Protein AF-A0A8J4BQW4-F1 (afdb_monomer)

Structure (mmCIF, N/CA/C/O backbone):
data_AF-A0A8J4BQW4-F1
#
_entry.id   AF-A0A8J4BQW4-F1
#
loop_
_atom_site.group_PDB
_atom_site.id
_atom_site.type_symbol
_atom_site.label_atom_id
_atom_site.label_alt_id
_atom_site.label_comp_id
_atom_site.label_asym_id
_atom_site.label_entity_id
_atom_site.label_seq_id
_atom_site.pdbx_PDB_ins_code
_atom_site.Cartn_x
_atom_site.Cartn_y
_atom_site.Cartn_z
_atom_site.occupancy
_atom_site.B_iso_or_equiv
_atom_site.auth_seq_id
_atom_site.auth_comp_id
_atom_site.auth_asym_id
_atom_site.auth_atom_id
_atom_site.pdbx_PDB_model_num
ATOM 1 N N . MET A 1 1 ? 82.110 12.868 32.710 1.00 39.28 1 MET A N 1
ATOM 2 C CA . MET A 1 1 ? 83.406 13.275 32.119 1.00 39.28 1 MET A CA 1
ATOM 3 C C . MET A 1 1 ? 84.169 12.019 31.728 1.00 39.28 1 MET A C 1
ATOM 5 O O . MET A 1 1 ? 83.998 11.020 32.406 1.00 39.28 1 MET A O 1
ATOM 9 N N . ALA A 1 2 ? 84.980 12.116 30.671 1.00 36.50 2 ALA A N 1
ATOM 10 C CA . ALA A 1 2 ? 85.729 11.064 29.967 1.00 36.50 2 ALA A CA 1
ATOM 11 C C . ALA A 1 2 ? 84.965 10.346 28.835 1.00 36.50 2 ALA A C 1
ATOM 13 O O . ALA A 1 2 ? 84.383 9.276 28.975 1.00 36.50 2 ALA A O 1
ATOM 14 N N . THR A 1 3 ? 85.008 11.015 27.687 1.00 42.47 3 THR A N 1
ATOM 15 C CA . THR A 1 3 ? 84.840 10.539 26.313 1.00 42.47 3 THR A CA 1
ATOM 16 C C . THR A 1 3 ? 86.113 9.847 25.808 1.00 42.47 3 THR A C 1
ATOM 18 O O . THR A 1 3 ? 87.206 10.350 26.039 1.00 42.47 3 THR A O 1
ATOM 21 N N . SER A 1 4 ? 85.971 8.777 25.019 1.00 36.53 4 SER A N 1
ATOM 22 C CA . SER A 1 4 ? 86.910 8.354 23.955 1.00 36.53 4 SER A CA 1
ATOM 23 C C . SER A 1 4 ? 86.197 7.285 23.104 1.00 36.53 4 SER A C 1
ATOM 25 O O . SER A 1 4 ? 85.772 6.280 23.658 1.00 36.53 4 SER A O 1
ATOM 27 N N . ARG A 1 5 ? 85.773 7.542 21.849 1.00 38.84 5 ARG A N 1
ATOM 28 C CA . ARG A 1 5 ? 86.534 7.458 20.567 1.00 38.84 5 ARG A CA 1
ATOM 29 C C . ARG A 1 5 ? 87.249 6.090 20.429 1.00 38.84 5 ARG A C 1
ATOM 31 O O . ARG A 1 5 ? 87.965 5.726 21.346 1.00 38.84 5 ARG A O 1
ATOM 38 N N . SER A 1 6 ? 87.158 5.294 19.351 1.00 38.69 6 SER A N 1
ATOM 39 C CA . SER A 1 6 ? 87.039 5.622 17.921 1.00 38.69 6 SER A CA 1
ATOM 40 C C . SER A 1 6 ? 86.886 4.355 17.030 1.00 38.69 6 SER A C 1
ATOM 42 O O . SER A 1 6 ? 87.571 3.372 17.277 1.00 38.69 6 SER A O 1
ATOM 44 N N . LEU A 1 7 ? 86.032 4.449 15.994 1.00 33.88 7 LEU A N 1
ATOM 45 C CA . LEU A 1 7 ? 86.123 3.986 14.579 1.00 33.88 7 LEU A CA 1
ATOM 46 C C . LEU A 1 7 ? 86.587 2.557 14.151 1.00 33.88 7 LEU A C 1
ATOM 48 O O . LEU A 1 7 ? 87.779 2.294 14.143 1.00 33.88 7 LEU A O 1
ATOM 52 N N . ALA A 1 8 ? 85.607 1.771 13.636 1.00 39.81 8 ALA A N 1
ATOM 53 C CA . ALA A 1 8 ? 85.455 1.059 12.322 1.00 39.81 8 ALA A CA 1
ATOM 54 C C . ALA A 1 8 ? 86.618 0.191 11.727 1.00 39.81 8 ALA A C 1
ATOM 56 O O . ALA A 1 8 ? 87.738 0.333 12.194 1.00 39.81 8 ALA A O 1
ATOM 57 N N . PRO A 1 9 ? 86.457 -0.644 10.654 1.00 44.06 9 PRO A N 1
ATOM 58 C CA . PRO A 1 9 ? 85.285 -0.942 9.806 1.00 44.06 9 PRO A CA 1
ATOM 59 C C . PRO A 1 9 ? 85.129 -2.431 9.330 1.00 44.06 9 PRO A C 1
ATOM 61 O O . PRO A 1 9 ? 85.950 -3.300 9.594 1.00 44.06 9 PRO A O 1
ATOM 64 N N . CYS A 1 10 ? 84.111 -2.640 8.482 1.00 30.48 10 CYS A N 1
ATOM 65 C CA . CYS A 1 10 ? 84.071 -3.542 7.312 1.00 30.48 10 CYS A CA 1
ATOM 66 C C . CYS A 1 10 ? 83.616 -5.020 7.396 1.00 30.48 10 CYS A C 1
ATOM 68 O O . CYS A 1 10 ? 84.072 -5.833 8.186 1.00 30.48 10 CYS A O 1
ATOM 70 N N . HIS A 1 11 ? 82.805 -5.325 6.372 1.00 36.06 11 HIS A N 1
ATOM 71 C CA . HIS A 1 11 ? 82.450 -6.607 5.758 1.00 36.06 11 HIS A CA 1
ATOM 72 C C . HIS A 1 11 ? 81.334 -7.480 6.356 1.00 36.06 11 HIS A C 1
ATOM 74 O O . HIS A 1 11 ? 81.523 -8.309 7.238 1.00 36.06 11 HIS A O 1
ATOM 80 N N . ARG A 1 12 ? 80.167 -7.376 5.698 1.00 42.28 12 ARG A N 1
ATOM 81 C CA . ARG A 1 12 ? 79.234 -8.494 5.488 1.00 42.28 12 ARG A CA 1
ATOM 82 C C . ARG A 1 12 ? 79.903 -9.571 4.620 1.00 42.28 12 ARG A C 1
ATOM 84 O O . ARG A 1 12 ? 80.622 -9.220 3.680 1.00 42.28 12 ARG A O 1
ATOM 91 N N . PRO A 1 13 ? 79.520 -10.837 4.825 1.00 42.09 13 PRO A N 1
ATOM 92 C CA . PRO A 1 13 ? 78.831 -11.534 3.747 1.00 42.09 13 PRO A CA 1
ATOM 93 C C . PRO A 1 13 ? 77.503 -12.149 4.202 1.00 42.09 13 PRO A C 1
ATOM 95 O O . PRO A 1 13 ? 77.247 -12.385 5.379 1.00 42.09 13 PRO A O 1
ATOM 98 N N . ALA A 1 14 ? 76.630 -12.323 3.218 1.00 47.25 14 ALA A N 1
ATOM 99 C CA . ALA A 1 14 ? 75.290 -12.861 3.333 1.00 47.25 14 ALA A CA 1
ATOM 100 C C . ALA A 1 14 ? 75.295 -14.394 3.381 1.00 47.25 14 ALA A C 1
ATOM 102 O O . ALA A 1 14 ? 75.989 -15.012 2.584 1.00 47.25 14 ALA A O 1
ATOM 103 N N . THR A 1 15 ? 74.436 -14.968 4.222 1.00 43.88 15 THR A N 1
ATOM 104 C CA . THR A 1 15 ? 73.878 -16.331 4.104 1.00 43.88 15 THR A CA 1
ATOM 105 C C . THR A 1 15 ? 72.646 -16.376 5.015 1.00 43.88 15 THR A C 1
ATOM 107 O O . THR A 1 15 ? 72.766 -16.224 6.223 1.00 43.88 15 THR A O 1
ATOM 110 N N . THR A 1 16 ? 71.449 -16.185 4.457 1.00 45.50 16 THR A N 1
ATOM 111 C CA . THR A 1 16 ? 70.455 -17.233 4.138 1.00 45.50 16 THR A CA 1
ATOM 112 C C . THR A 1 16 ? 69.776 -17.890 5.345 1.00 45.50 16 THR A C 1
ATOM 114 O O . THR A 1 16 ? 70.396 -18.642 6.084 1.00 45.50 16 THR A O 1
ATOM 117 N N . ALA A 1 17 ? 68.448 -17.711 5.350 1.00 42.47 17 ALA A N 1
ATOM 118 C CA . ALA A 1 17 ? 67.401 -18.590 5.875 1.00 42.47 17 ALA A CA 1
ATOM 119 C C . ALA A 1 17 ? 66.925 -18.417 7.332 1.00 42.47 17 ALA A C 1
ATOM 121 O O . ALA A 1 17 ? 67.692 -18.205 8.259 1.00 42.47 17 ALA A O 1
ATOM 122 N N . ALA A 1 18 ? 65.606 -18.612 7.467 1.00 48.47 18 ALA A N 1
ATOM 123 C CA . ALA A 1 18 ? 64.807 -18.782 8.681 1.00 48.47 18 ALA A CA 1
ATOM 124 C C . ALA A 1 18 ? 64.417 -17.522 9.481 1.00 48.47 18 ALA A C 1
ATOM 126 O O . ALA A 1 18 ? 64.905 -17.278 10.576 1.00 48.47 18 ALA A O 1
ATOM 127 N N . MET A 1 19 ? 63.396 -16.808 8.996 1.00 42.00 19 MET A N 1
ATOM 128 C CA . MET A 1 19 ? 62.265 -16.440 9.863 1.00 42.00 19 MET A CA 1
ATOM 129 C C . MET A 1 19 ? 61.034 -16.132 9.004 1.00 42.00 19 MET A C 1
ATOM 131 O O . MET A 1 19 ? 60.715 -14.990 8.686 1.00 42.00 19 MET A O 1
ATOM 135 N N . LEU A 1 20 ? 60.372 -17.203 8.571 1.00 43.00 20 LEU A N 1
ATOM 136 C CA . LEU A 1 20 ? 58.985 -17.164 8.132 1.00 43.00 20 LEU A CA 1
ATOM 137 C C . LEU A 1 20 ? 58.141 -17.705 9.290 1.00 43.00 20 LEU A C 1
ATOM 139 O O . LEU A 1 20 ? 58.567 -18.652 9.948 1.00 43.00 20 LEU A O 1
ATOM 143 N N . LEU A 1 21 ? 56.929 -17.163 9.423 1.00 47.31 21 LEU A N 1
ATOM 144 C CA . LEU A 1 21 ? 55.816 -17.625 10.263 1.00 47.31 21 LEU A CA 1
ATOM 145 C C . LEU A 1 21 ? 55.775 -17.034 11.678 1.00 47.31 21 LEU A C 1
ATOM 147 O O . LEU A 1 21 ? 56.175 -17.657 12.651 1.00 47.31 21 LEU A O 1
ATOM 151 N N . LEU A 1 22 ? 55.198 -15.843 11.795 1.00 49.25 22 LEU A N 1
ATOM 152 C CA . LEU A 1 22 ? 53.868 -15.612 12.380 1.00 49.25 22 LEU A CA 1
ATOM 153 C C . LEU A 1 22 ? 53.630 -14.090 12.358 1.00 49.25 22 LEU A C 1
ATOM 155 O O . LEU A 1 22 ? 54.581 -13.339 12.507 1.00 49.25 22 LEU A O 1
ATOM 159 N N . PHE A 1 23 ? 52.380 -13.653 12.185 1.00 44.84 23 PHE A N 1
ATOM 160 C CA . PHE A 1 23 ? 51.907 -12.259 12.025 1.00 44.84 23 PHE A CA 1
ATOM 161 C C . PHE A 1 23 ? 51.651 -11.808 10.585 1.00 44.84 23 PHE A C 1
ATOM 163 O O . PHE A 1 23 ? 52.250 -10.861 10.098 1.00 44.84 23 PHE A O 1
ATOM 170 N N . LEU A 1 24 ? 50.685 -12.457 9.933 1.00 43.38 24 LEU A N 1
ATOM 171 C CA . LEU A 1 24 ? 49.807 -11.834 8.930 1.00 43.38 24 LEU A CA 1
ATOM 172 C C . LEU A 1 24 ? 48.528 -12.683 8.801 1.00 43.38 24 LEU A C 1
ATOM 174 O O . LEU A 1 24 ? 48.170 -13.180 7.742 1.00 43.38 24 LEU A O 1
ATOM 178 N N . ALA A 1 25 ? 47.842 -12.889 9.924 1.00 49.41 25 ALA A N 1
ATOM 179 C CA . ALA A 1 25 ? 46.466 -13.368 9.941 1.00 49.41 25 ALA A CA 1
ATOM 180 C C . ALA A 1 25 ? 45.622 -12.238 10.528 1.00 49.41 25 ALA A C 1
ATOM 182 O O . ALA A 1 25 ? 45.627 -12.071 11.739 1.00 49.41 25 ALA A O 1
ATOM 183 N N . LEU A 1 26 ? 45.027 -11.416 9.655 1.00 48.38 26 LEU A N 1
ATOM 184 C CA . LEU A 1 26 ? 43.819 -10.585 9.851 1.00 48.38 26 LEU A CA 1
ATOM 185 C C . LEU A 1 26 ? 43.695 -9.536 8.726 1.00 48.38 26 LEU A C 1
ATOM 187 O O . LEU A 1 26 ? 43.410 -8.368 8.948 1.00 48.38 26 LEU A O 1
ATOM 191 N N . LEU A 1 27 ? 43.872 -9.966 7.480 1.00 49.31 27 LEU A N 1
ATOM 192 C CA . LEU A 1 27 ? 43.197 -9.341 6.343 1.00 49.31 27 LEU A CA 1
ATOM 193 C C . LEU A 1 27 ? 42.347 -10.438 5.715 1.00 49.31 27 LEU A C 1
ATOM 195 O O . LEU A 1 27 ? 42.590 -10.900 4.606 1.00 49.31 27 LEU A O 1
ATOM 199 N N . GLY A 1 28 ? 41.372 -10.913 6.496 1.00 47.91 28 GLY A N 1
ATOM 200 C CA . GLY A 1 28 ? 40.231 -11.608 5.933 1.00 47.91 28 GLY A CA 1
ATOM 201 C C . GLY A 1 28 ? 39.519 -10.601 5.046 1.00 47.91 28 GLY A C 1
ATOM 202 O O . GLY A 1 28 ? 38.731 -9.791 5.530 1.00 47.91 28 GLY A O 1
ATOM 203 N N . THR A 1 29 ? 39.852 -10.605 3.760 1.00 48.72 29 THR A N 1
ATOM 204 C CA . THR A 1 29 ? 39.031 -10.010 2.720 1.00 48.72 29 THR A CA 1
ATOM 205 C C . THR A 1 29 ? 37.663 -10.661 2.841 1.00 48.72 29 THR A C 1
ATOM 207 O O . THR A 1 29 ? 37.415 -11.758 2.347 1.00 48.72 29 THR A O 1
ATOM 210 N N . SER A 1 30 ? 36.762 -9.996 3.564 1.00 50.81 30 SER A N 1
ATOM 211 C CA . SER A 1 30 ? 35.340 -10.282 3.503 1.00 50.81 30 SER A CA 1
ATOM 212 C C . SER A 1 30 ? 34.888 -9.862 2.108 1.00 50.81 30 SER A C 1
ATOM 214 O O . SER A 1 30 ? 34.319 -8.792 1.908 1.00 50.81 30 SER A O 1
ATOM 216 N N . LEU A 1 31 ? 35.175 -10.703 1.112 1.00 46.28 31 LEU A N 1
ATOM 217 C CA . LEU A 1 31 ? 34.336 -10.797 -0.066 1.00 46.28 31 LEU A CA 1
ATOM 218 C C . LEU A 1 31 ? 32.987 -11.288 0.456 1.00 46.28 31 LEU A C 1
ATOM 220 O O . LEU A 1 31 ? 32.696 -12.483 0.475 1.00 46.28 31 LEU A O 1
ATOM 224 N N . ARG A 1 32 ? 32.158 -10.351 0.927 1.00 54.62 32 ARG A N 1
ATOM 225 C CA . ARG A 1 32 ? 30.717 -10.545 0.874 1.00 54.62 32 ARG A CA 1
ATOM 226 C C . ARG A 1 32 ? 30.433 -10.752 -0.604 1.00 54.62 32 ARG A C 1
ATOM 228 O O . ARG A 1 32 ? 30.416 -9.795 -1.371 1.00 54.62 32 ARG A O 1
ATOM 235 N N . VAL A 1 33 ? 30.310 -12.010 -1.015 1.00 49.72 33 VAL A N 1
ATOM 236 C CA . VAL A 1 33 ? 29.677 -12.343 -2.282 1.00 49.72 33 VAL A CA 1
ATOM 237 C C . VAL A 1 33 ? 28.289 -11.732 -2.164 1.00 49.72 33 VAL A C 1
ATOM 239 O O . VAL A 1 33 ? 27.447 -12.251 -1.433 1.00 49.72 33 VAL A O 1
ATOM 242 N N . SER A 1 34 ? 28.090 -10.564 -2.777 1.00 58.97 34 SER A N 1
ATOM 243 C CA . SER A 1 34 ? 26.767 -9.982 -2.948 1.00 58.97 34 SER A CA 1
ATOM 244 C C . SER A 1 34 ? 25.975 -11.014 -3.729 1.00 58.97 34 SER A C 1
ATOM 246 O O . SER A 1 34 ? 26.194 -11.197 -4.926 1.00 58.97 34 SER A O 1
ATOM 248 N N . ARG A 1 35 ? 25.149 -11.786 -3.025 1.00 63.81 35 ARG A N 1
ATOM 249 C CA . ARG A 1 35 ? 24.323 -12.809 -3.646 1.00 63.81 35 ARG A CA 1
ATOM 250 C C . ARG A 1 35 ? 23.376 -12.069 -4.582 1.00 63.81 35 ARG A C 1
ATOM 252 O O . ARG A 1 35 ? 22.667 -11.166 -4.147 1.00 63.81 35 ARG A O 1
ATOM 259 N N . ALA A 1 36 ? 23.477 -12.361 -5.875 1.00 74.50 36 ALA A N 1
ATOM 260 C CA . ALA A 1 36 ? 22.672 -11.682 -6.875 1.00 74.50 36 ALA A CA 1
ATOM 261 C C . ALA A 1 36 ? 21.188 -11.966 -6.608 1.00 74.50 36 ALA A C 1
ATOM 263 O O . ALA A 1 36 ? 20.824 -13.097 -6.282 1.00 74.50 36 ALA A O 1
ATOM 264 N N . CYS A 1 37 ? 20.354 -10.935 -6.745 1.00 81.00 37 CYS A N 1
ATOM 265 C CA . CYS A 1 37 ? 18.906 -11.072 -6.674 1.00 81.00 37 CYS A CA 1
ATOM 266 C C . CYS A 1 37 ? 18.433 -12.121 -7.682 1.00 81.00 37 CYS A C 1
ATOM 268 O O . CYS A 1 37 ? 18.845 -12.091 -8.846 1.00 81.00 37 CYS A O 1
ATOM 270 N N . VAL A 1 38 ? 17.540 -13.013 -7.258 1.00 83.44 38 VAL A N 1
ATOM 271 C CA . VAL A 1 38 ? 16.778 -13.836 -8.203 1.00 83.44 38 VAL A CA 1
ATOM 272 C C . VAL A 1 38 ? 15.928 -12.913 -9.075 1.00 83.44 38 VAL A C 1
ATOM 274 O O . VAL A 1 38 ? 15.447 -11.884 -8.599 1.00 83.44 38 VAL A O 1
ATOM 277 N N . ASP A 1 39 ? 15.744 -13.285 -10.345 1.00 83.44 39 ASP A N 1
ATOM 278 C CA . ASP A 1 39 ? 14.882 -12.550 -11.271 1.00 83.44 39 ASP A CA 1
ATOM 279 C C . ASP A 1 39 ? 13.499 -12.289 -10.632 1.00 83.44 39 ASP A C 1
ATOM 281 O O . ASP A 1 39 ? 12.773 -13.245 -10.322 1.00 83.44 39 ASP A O 1
ATOM 285 N N . PRO A 1 40 ? 13.101 -11.013 -10.461 1.00 85.81 40 PRO A N 1
ATOM 286 C CA . PRO A 1 40 ? 11.817 -10.640 -9.875 1.00 85.81 40 PRO A CA 1
ATOM 287 C C . PRO A 1 40 ? 10.621 -11.299 -10.562 1.00 85.81 40 PRO A C 1
ATOM 289 O O . PRO A 1 40 ? 9.612 -11.586 -9.930 1.00 85.81 40 PRO A O 1
ATOM 292 N N . SER A 1 41 ? 10.718 -11.599 -11.857 1.00 81.00 41 SER A N 1
ATOM 293 C CA . SER A 1 41 ? 9.618 -12.206 -12.611 1.00 81.00 41 SER A CA 1
ATOM 294 C C . SER A 1 41 ? 9.369 -13.677 -12.269 1.00 81.00 41 SER A C 1
ATOM 296 O O . SER A 1 41 ? 8.313 -14.212 -12.631 1.00 81.00 41 SER A O 1
ATOM 298 N N . THR A 1 42 ? 10.331 -14.346 -11.637 1.00 82.81 42 THR A N 1
ATOM 299 C CA . THR A 1 42 ? 10.287 -15.775 -11.287 1.00 82.81 42 THR A CA 1
ATOM 300 C C . THR A 1 42 ? 10.465 -16.025 -9.792 1.00 82.81 42 THR A C 1
ATOM 302 O O . THR A 1 42 ? 10.253 -17.148 -9.333 1.00 82.81 42 THR A O 1
ATOM 305 N N . TYR A 1 43 ? 10.792 -14.985 -9.021 1.00 83.81 43 TYR A N 1
ATOM 306 C CA . TYR A 1 43 ? 10.956 -15.074 -7.579 1.00 83.81 43 TYR A CA 1
ATOM 307 C C . TYR A 1 43 ? 9.661 -15.552 -6.882 1.00 83.81 43 TYR A C 1
ATOM 309 O O . TYR A 1 43 ? 8.574 -15.018 -7.142 1.00 83.81 43 TYR A O 1
ATOM 317 N N . PRO A 1 44 ? 9.742 -16.540 -5.969 1.00 85.00 44 PRO A N 1
ATOM 318 C CA . PRO A 1 44 ? 8.584 -17.066 -5.252 1.00 85.00 44 PRO A CA 1
ATOM 319 C C . PRO A 1 44 ? 8.170 -16.140 -4.097 1.00 85.00 44 PRO A C 1
ATOM 321 O O . PRO A 1 44 ? 8.383 -16.453 -2.927 1.00 85.00 44 PRO A O 1
ATOM 324 N N . TYR A 1 45 ? 7.563 -14.994 -4.421 1.00 84.88 45 TYR A N 1
ATOM 325 C CA . TYR A 1 45 ? 7.083 -14.038 -3.418 1.00 84.88 45 TYR A CA 1
ATOM 326 C C . TYR A 1 45 ? 6.185 -14.689 -2.367 1.00 84.88 45 TYR A C 1
ATOM 328 O O . TYR A 1 45 ? 5.298 -15.490 -2.680 1.00 84.88 45 TYR A O 1
ATOM 336 N N . LYS A 1 46 ? 6.324 -14.229 -1.122 1.00 88.19 46 LYS A N 1
ATOM 337 C CA . LYS A 1 46 ? 5.297 -14.420 -0.103 1.00 88.19 46 LYS A CA 1
ATOM 338 C C . LYS A 1 46 ? 4.115 -13.527 -0.455 1.00 88.19 46 LYS A C 1
ATOM 340 O O . LYS A 1 46 ? 4.171 -12.309 -0.302 1.00 88.19 46 LYS A O 1
ATOM 345 N N . LYS A 1 47 ? 3.045 -14.151 -0.935 1.00 91.06 47 LYS A N 1
ATOM 346 C CA . LYS A 1 47 ? 1.809 -13.466 -1.308 1.00 91.06 47 LYS A CA 1
ATOM 347 C C . LYS A 1 47 ? 0.877 -13.395 -0.113 1.00 91.06 47 LYS A C 1
ATOM 349 O O . LYS A 1 47 ? 0.622 -14.403 0.543 1.00 91.06 47 LYS A O 1
ATOM 354 N N . ILE A 1 48 ? 0.378 -12.201 0.164 1.00 91.62 48 ILE A N 1
ATOM 355 C CA . ILE A 1 48 ? -0.614 -11.960 1.206 1.00 91.62 48 ILE A CA 1
ATOM 356 C C . ILE A 1 48 ? -1.845 -11.374 0.540 1.00 91.62 48 ILE A C 1
ATOM 358 O O . ILE A 1 48 ? -1.788 -10.284 -0.026 1.00 91.62 48 ILE A O 1
ATOM 362 N N . GLU A 1 49 ? -2.949 -12.099 0.626 1.00 92.81 49 GLU A N 1
ATOM 363 C CA . GLU A 1 49 ? -4.201 -11.731 -0.017 1.00 92.81 49 GLU A CA 1
ATOM 364 C C . GLU A 1 49 ? -5.114 -10.947 0.929 1.00 92.81 49 GLU A C 1
ATOM 366 O O . GLU A 1 49 ? -5.196 -11.223 2.126 1.00 92.81 49 GLU A O 1
ATOM 371 N N . TYR A 1 50 ? -5.831 -9.977 0.373 1.00 88.62 50 TYR A N 1
ATOM 372 C CA . TYR A 1 50 ? -6.893 -9.242 1.043 1.00 88.62 50 TYR A CA 1
ATOM 373 C C . TYR A 1 50 ? -8.056 -9.033 0.076 1.00 88.62 50 TYR A C 1
ATOM 375 O O . TYR A 1 50 ? -7.870 -8.559 -1.044 1.00 88.62 50 TYR A O 1
ATOM 383 N N . ARG A 1 51 ? -9.272 -9.382 0.498 1.00 85.50 51 ARG A N 1
ATOM 384 C CA . ARG A 1 51 ? -10.491 -9.120 -0.275 1.00 85.50 51 ARG A CA 1
ATOM 385 C C . ARG A 1 51 ? -11.160 -7.875 0.272 1.00 85.50 51 ARG A C 1
ATOM 387 O O . ARG A 1 51 ? -11.614 -7.883 1.410 1.00 85.50 51 ARG A O 1
ATOM 394 N N . ASN A 1 52 ? -11.233 -6.832 -0.546 1.00 84.38 52 ASN A N 1
ATOM 395 C CA . ASN A 1 52 ? -11.799 -5.550 -0.157 1.00 84.38 52 ASN A CA 1
ATOM 396 C C . ASN A 1 52 ? -13.342 -5.607 -0.185 1.00 84.38 52 ASN A C 1
ATOM 398 O O . ASN A 1 52 ? -13.924 -5.629 -1.278 1.00 84.38 52 ASN A O 1
ATOM 402 N N . PRO A 1 53 ? -14.041 -5.617 0.968 1.00 76.38 53 PRO A N 1
ATOM 403 C CA . PRO A 1 53 ? -15.503 -5.677 0.993 1.00 76.38 53 PRO A CA 1
ATOM 404 C C . PRO A 1 53 ? -16.144 -4.437 0.350 1.00 76.38 53 PRO A C 1
ATOM 406 O O . PRO A 1 53 ? -17.178 -4.554 -0.312 1.00 76.38 53 PRO A O 1
ATOM 409 N N . ALA A 1 54 ? -15.490 -3.271 0.428 1.00 77.06 54 ALA A N 1
ATOM 410 C CA . ALA A 1 54 ? -15.965 -2.025 -0.177 1.00 77.06 54 ALA A CA 1
ATOM 411 C C . ALA A 1 54 ? -15.974 -2.056 -1.722 1.00 77.06 54 ALA A C 1
ATOM 413 O O . ALA A 1 54 ? -16.620 -1.220 -2.370 1.00 77.06 54 ALA A O 1
ATOM 414 N N . GLU A 1 55 ? -15.289 -3.033 -2.320 1.00 80.12 55 GLU A N 1
ATOM 415 C CA . GLU A 1 55 ? -15.255 -3.307 -3.758 1.00 80.12 55 GLU A CA 1
ATOM 416 C C . GLU A 1 55 ? -15.781 -4.711 -4.082 1.00 80.12 55 GLU A C 1
ATOM 418 O O . GLU A 1 55 ? -15.221 -5.421 -4.914 1.00 80.12 55 GLU A O 1
ATOM 423 N N . ARG A 1 56 ? -16.867 -5.145 -3.429 1.00 81.94 56 ARG A N 1
ATOM 424 C CA . ARG A 1 56 ? -17.506 -6.446 -3.718 1.00 81.94 56 ARG A CA 1
ATOM 425 C C . ARG A 1 56 ? -16.523 -7.629 -3.611 1.00 81.94 56 ARG A C 1
ATOM 427 O O . ARG A 1 56 ? -16.601 -8.579 -4.383 1.00 81.94 56 ARG A O 1
ATOM 434 N N . GLY A 1 57 ? -15.578 -7.562 -2.673 1.00 78.44 57 GLY A N 1
ATOM 435 C CA . GLY A 1 57 ? -14.588 -8.617 -2.439 1.00 78.44 57 GLY A CA 1
ATOM 436 C C . GLY A 1 57 ? -13.424 -8.639 -3.435 1.00 78.44 57 GLY A C 1
ATOM 437 O O . GLY A 1 57 ? -12.758 -9.674 -3.561 1.00 78.44 57 GLY A O 1
ATOM 438 N N . ARG A 1 58 ? -13.173 -7.526 -4.141 1.00 87.12 58 ARG A N 1
ATOM 439 C C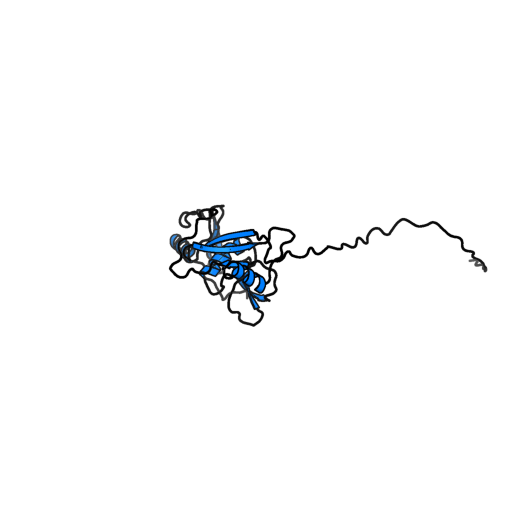A . ARG A 1 58 ? -12.046 -7.376 -5.071 1.00 87.12 58 ARG A CA 1
ATOM 440 C C . ARG A 1 58 ? -10.725 -7.726 -4.390 1.00 87.12 58 ARG A C 1
ATOM 442 O O . ARG A 1 58 ? -10.465 -7.306 -3.264 1.00 87.12 58 ARG A O 1
ATOM 449 N N . LEU A 1 59 ? -9.917 -8.533 -5.073 1.00 90.81 59 LEU A N 1
ATOM 450 C CA . LEU A 1 59 ? -8.682 -9.087 -4.525 1.00 90.81 59 LEU A CA 1
ATOM 451 C C . LEU A 1 59 ? -7.528 -8.085 -4.626 1.00 90.81 59 LEU A C 1
ATOM 453 O O . LEU A 1 59 ? -7.269 -7.537 -5.696 1.00 90.81 59 LEU A O 1
ATOM 457 N N . TYR A 1 60 ? -6.808 -7.933 -3.523 1.00 95.62 60 TYR A N 1
ATOM 458 C CA . TYR A 1 60 ? -5.520 -7.269 -3.401 1.00 95.62 60 TYR A CA 1
ATOM 459 C C . TYR A 1 60 ? -4.484 -8.286 -2.930 1.00 95.62 60 TYR A C 1
ATOM 461 O O . TYR A 1 60 ? -4.789 -9.148 -2.108 1.00 95.62 60 TYR A O 1
ATOM 469 N N . ILE A 1 61 ? -3.261 -8.190 -3.441 1.00 96.06 61 ILE A N 1
ATOM 470 C CA . ILE A 1 61 ? -2.163 -9.093 -3.108 1.00 96.06 61 ILE A CA 1
ATOM 471 C C . ILE A 1 61 ? -0.920 -8.258 -2.821 1.00 96.06 61 ILE A C 1
ATOM 473 O O . ILE A 1 61 ? -0.390 -7.613 -3.725 1.00 96.06 61 ILE A O 1
ATOM 477 N N . LEU A 1 62 ? -0.436 -8.290 -1.582 1.00 96.19 62 LEU A N 1
ATOM 478 C CA . LEU A 1 62 ? 0.885 -7.776 -1.229 1.00 96.19 62 LEU A CA 1
ATOM 479 C C . LEU A 1 62 ? 1.940 -8.821 -1.602 1.00 96.19 62 LEU A C 1
ATOM 481 O O . LEU A 1 62 ? 1.861 -9.973 -1.168 1.00 96.19 62 LEU A O 1
ATOM 485 N N . TYR A 1 63 ? 2.927 -8.398 -2.387 1.00 92.25 63 TYR A N 1
ATOM 486 C CA . TYR A 1 63 ? 4.090 -9.195 -2.757 1.00 92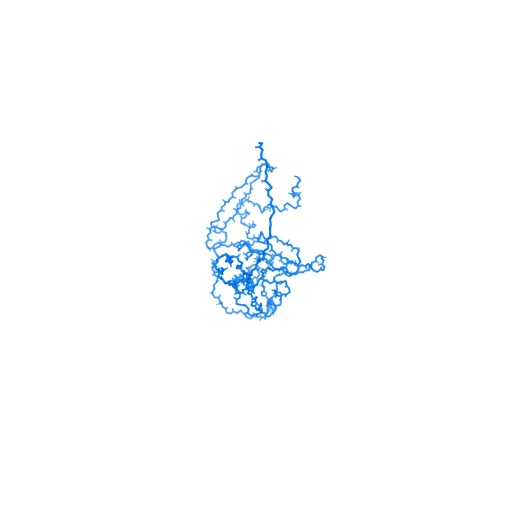.25 63 TYR A CA 1
ATOM 487 C C . TYR A 1 63 ? 5.246 -8.856 -1.810 1.00 92.25 63 TYR A C 1
ATOM 489 O O . TYR A 1 63 ? 5.840 -7.779 -1.880 1.00 92.25 63 TYR A O 1
ATOM 497 N N . ASP A 1 64 ? 5.530 -9.776 -0.889 1.00 91.19 64 ASP A N 1
ATOM 498 C CA . ASP A 1 64 ? 6.589 -9.677 0.115 1.00 91.19 64 ASP A CA 1
ATOM 499 C C . ASP A 1 64 ? 7.744 -10.641 -0.215 1.00 91.19 64 ASP A C 1
ATOM 501 O O . ASP A 1 64 ? 7.565 -11.662 -0.886 1.00 91.19 64 ASP A O 1
ATOM 505 N N . ILE A 1 65 ? 8.939 -10.322 0.269 1.00 85.56 65 ILE A N 1
ATOM 506 C CA . ILE A 1 65 ? 10.129 -11.166 0.175 1.00 85.56 65 ILE A CA 1
ATOM 507 C C . ILE A 1 65 ? 10.255 -12.010 1.448 1.00 85.56 65 ILE A C 1
ATOM 509 O O . ILE A 1 65 ? 10.088 -11.513 2.559 1.00 85.56 65 ILE A O 1
ATOM 513 N N . ASN A 1 66 ? 10.534 -13.305 1.310 1.00 73.50 66 ASN A N 1
ATOM 514 C CA . ASN A 1 66 ? 10.612 -14.243 2.440 1.00 73.50 66 ASN A CA 1
ATOM 515 C C . ASN A 1 66 ? 11.886 -15.099 2.446 1.00 73.50 66 ASN A C 1
ATOM 517 O O . ASN A 1 66 ? 11.940 -16.101 3.155 1.00 73.50 66 ASN A O 1
ATOM 521 N N . GLY A 1 67 ? 12.911 -14.714 1.684 1.00 67.62 67 GLY A N 1
ATOM 522 C CA . GLY A 1 67 ? 14.153 -15.473 1.584 1.00 67.62 67 GLY A CA 1
ATOM 523 C C . GLY A 1 67 ? 15.371 -14.592 1.306 1.00 67.62 67 GLY A C 1
ATOM 524 O O . GLY A 1 67 ? 15.211 -13.459 0.854 1.00 67.62 67 GLY A O 1
ATOM 525 N N . PRO A 1 68 ? 16.584 -15.118 1.549 1.00 69.88 68 PRO A N 1
ATOM 526 C CA . PRO A 1 68 ? 17.837 -14.366 1.445 1.00 69.88 68 PRO A CA 1
ATOM 527 C C . PRO A 1 68 ? 18.179 -13.924 0.014 1.00 69.88 68 PRO A C 1
ATOM 529 O O . PRO A 1 68 ? 19.000 -13.031 -0.156 1.00 69.88 68 PRO A O 1
ATOM 532 N N . ASP A 1 69 ? 17.548 -14.536 -0.992 1.00 77.12 69 ASP A N 1
ATOM 533 C CA . ASP A 1 69 ? 17.828 -14.297 -2.414 1.00 77.12 69 ASP A CA 1
ATOM 534 C C . ASP A 1 69 ? 16.756 -13.412 -3.089 1.00 77.12 69 ASP A C 1
ATOM 536 O O . ASP A 1 69 ? 16.803 -13.164 -4.296 1.00 77.12 69 ASP A O 1
ATOM 540 N N . GLY A 1 70 ? 15.763 -12.961 -2.311 1.00 74.31 70 GLY A N 1
ATOM 541 C CA . GLY A 1 70 ? 14.698 -12.072 -2.764 1.00 74.31 70 GLY A CA 1
ATOM 542 C C . GLY A 1 70 ? 15.071 -10.611 -2.613 1.00 74.31 70 GLY A C 1
ATOM 543 O O . GLY A 1 70 ? 15.515 -10.187 -1.548 1.00 74.31 70 GLY A O 1
ATOM 544 N N . CYS A 1 71 ? 14.820 -9.831 -3.659 1.00 82.56 71 CYS A N 1
ATOM 545 C CA . CYS A 1 71 ? 15.027 -8.392 -3.640 1.00 82.56 71 CYS A CA 1
ATOM 546 C C . CYS A 1 71 ? 13.702 -7.648 -3.745 1.00 82.56 71 CYS A C 1
ATOM 548 O O . CYS A 1 71 ? 12.747 -8.102 -4.378 1.00 82.56 71 CYS A O 1
ATOM 550 N N . LEU A 1 72 ? 13.656 -6.505 -3.067 1.00 86.75 72 LEU A N 1
ATOM 551 C CA . LEU A 1 72 ? 12.581 -5.541 -3.235 1.00 86.75 72 LEU A CA 1
ATOM 552 C C . LEU A 1 72 ? 12.725 -4.868 -4.601 1.00 86.75 72 LEU A C 1
ATOM 554 O O . LEU A 1 72 ? 13.829 -4.761 -5.136 1.00 86.75 72 LEU A O 1
ATOM 558 N N . ASN A 1 73 ? 11.604 -4.422 -5.153 1.00 87.75 73 ASN A N 1
ATOM 559 C CA . ASN A 1 73 ? 11.524 -4.018 -6.547 1.00 87.75 73 ASN A CA 1
ATOM 560 C C . ASN A 1 73 ? 11.353 -2.511 -6.678 1.00 87.75 73 ASN A C 1
ATOM 562 O O . ASN A 1 73 ? 10.701 -1.870 -5.850 1.00 87.75 73 ASN A O 1
ATOM 566 N N . ASP A 1 74 ? 11.881 -1.975 -7.773 1.00 93.69 74 ASP A N 1
ATOM 567 C CA . ASP A 1 74 ? 11.510 -0.649 -8.246 1.00 93.69 74 ASP A CA 1
ATOM 568 C C . ASP A 1 74 ? 10.056 -0.618 -8.755 1.00 93.69 74 ASP A C 1
ATOM 570 O O . ASP A 1 74 ? 9.382 -1.647 -8.912 1.00 93.69 74 ASP A O 1
ATOM 574 N N . PHE A 1 75 ? 9.561 0.592 -9.000 1.00 96.75 75 PHE A N 1
ATOM 575 C CA . PHE A 1 75 ? 8.184 0.825 -9.417 1.00 96.75 75 PHE A CA 1
ATOM 576 C C . PHE A 1 75 ? 7.846 0.135 -10.743 1.00 96.75 75 PHE A C 1
ATOM 578 O O . PHE A 1 75 ? 6.781 -0.472 -10.885 1.00 96.75 75 PHE A O 1
ATOM 585 N N . LYS A 1 76 ? 8.753 0.212 -11.724 1.00 95.38 76 LYS A N 1
ATOM 586 C CA . LYS A 1 76 ? 8.521 -0.347 -13.059 1.00 95.38 76 LYS A CA 1
ATOM 587 C C . LYS A 1 76 ? 8.384 -1.866 -12.982 1.00 95.38 76 LYS A C 1
ATOM 589 O O . LYS A 1 76 ? 7.429 -2.427 -13.511 1.00 95.38 76 LYS A O 1
ATOM 594 N N . THR A 1 77 ? 9.301 -2.514 -12.276 1.00 92.81 77 THR A N 1
ATOM 595 C CA . THR A 1 77 ? 9.316 -3.959 -12.051 1.00 92.81 77 THR A CA 1
ATOM 596 C C . THR A 1 77 ? 8.061 -4.405 -11.305 1.00 92.81 77 THR A C 1
ATOM 598 O O . THR A 1 77 ? 7.431 -5.385 -11.696 1.00 92.81 77 THR A O 1
ATOM 601 N N . ALA A 1 78 ? 7.637 -3.666 -10.274 1.00 96.00 78 ALA A N 1
ATOM 602 C CA . ALA A 1 78 ? 6.382 -3.933 -9.573 1.00 96.00 78 ALA A CA 1
ATOM 603 C C . ALA A 1 78 ? 5.166 -3.897 -10.517 1.00 96.00 78 ALA A C 1
ATOM 605 O O . ALA A 1 78 ? 4.336 -4.812 -10.502 1.00 96.00 78 ALA A O 1
ATOM 606 N N . LYS A 1 79 ? 5.082 -2.874 -11.377 1.00 96.69 79 LYS A N 1
ATOM 607 C CA . LYS A 1 79 ? 4.006 -2.727 -12.366 1.00 96.69 79 LYS A CA 1
ATOM 608 C C . LYS A 1 79 ? 4.010 -3.867 -13.389 1.00 96.69 79 LYS A C 1
ATOM 610 O O . LYS A 1 79 ? 2.954 -4.443 -13.656 1.00 96.69 79 LYS A O 1
ATOM 615 N N . ASP A 1 80 ? 5.186 -4.243 -13.887 1.00 93.75 80 ASP A N 1
ATOM 616 C CA . ASP A 1 80 ? 5.362 -5.348 -14.835 1.00 93.75 80 ASP A CA 1
ATOM 617 C C . ASP A 1 80 ? 4.941 -6.698 -14.222 1.00 93.75 80 ASP A C 1
ATOM 619 O O . ASP A 1 80 ? 4.261 -7.493 -14.877 1.00 93.75 80 ASP A O 1
ATOM 623 N N . ILE A 1 81 ? 5.263 -6.950 -12.946 1.00 92.44 81 ILE A N 1
ATOM 624 C CA . ILE A 1 81 ? 4.843 -8.170 -12.234 1.00 92.44 81 ILE A CA 1
ATOM 625 C C . ILE A 1 81 ? 3.320 -8.223 -12.082 1.00 92.44 81 ILE A C 1
ATOM 627 O O . ILE A 1 81 ? 2.719 -9.265 -12.361 1.00 92.44 81 ILE A O 1
ATOM 631 N N . CYS A 1 82 ? 2.673 -7.124 -11.676 1.00 95.12 82 CYS A N 1
ATOM 632 C CA . CYS A 1 82 ? 1.212 -7.092 -11.595 1.00 95.12 82 CYS A CA 1
ATOM 633 C C . CYS A 1 82 ? 0.586 -7.386 -12.969 1.00 95.12 82 CYS A C 1
ATOM 635 O O . CYS A 1 82 ? -0.256 -8.283 -13.078 1.00 95.12 82 CYS A O 1
ATOM 637 N N . ALA A 1 83 ? 1.067 -6.722 -14.025 1.00 91.75 83 ALA A N 1
ATOM 638 C CA . ALA A 1 83 ? 0.570 -6.900 -15.387 1.00 91.75 83 ALA A CA 1
ATOM 639 C C . ALA A 1 83 ? 0.748 -8.340 -15.901 1.00 91.75 83 ALA A C 1
ATOM 641 O O . ALA A 1 83 ? -0.189 -8.917 -16.460 1.00 91.75 83 ALA A O 1
ATOM 642 N N . LYS A 1 84 ? 1.903 -8.972 -15.644 1.00 86.75 84 LYS A N 1
ATOM 643 C CA . LYS A 1 84 ? 2.173 -10.383 -15.980 1.00 86.75 84 LYS A CA 1
ATOM 644 C C . LYS A 1 84 ? 1.131 -11.331 -15.378 1.00 86.75 84 LYS A C 1
ATOM 646 O O . LYS A 1 84 ? 0.766 -12.328 -16.000 1.00 86.75 84 LYS A O 1
ATOM 651 N N . HIS A 1 85 ? 0.624 -11.013 -14.189 1.00 86.38 85 HIS A N 1
ATOM 652 C CA . HIS A 1 85 ? -0.415 -11.780 -13.504 1.00 86.38 85 HIS A CA 1
ATOM 653 C C . HIS A 1 85 ? -1.849 -11.340 -13.838 1.00 86.38 85 HIS A C 1
ATOM 655 O O . HIS A 1 85 ? -2.785 -11.808 -13.192 1.00 86.38 85 HIS A O 1
ATOM 661 N N . LYS A 1 86 ? -2.045 -10.488 -14.855 1.00 89.12 86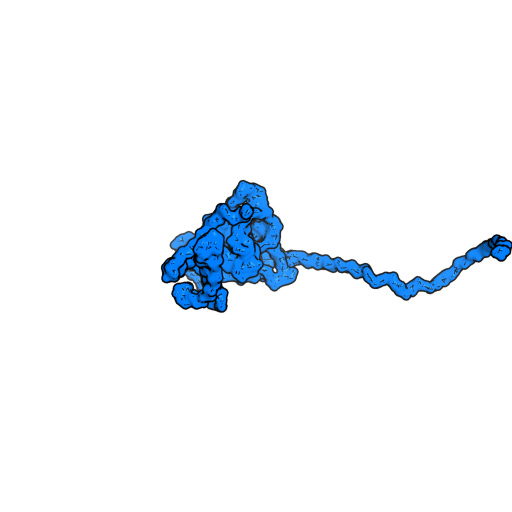 LYS A N 1
ATOM 662 C CA . LYS A 1 86 ? -3.348 -9.893 -15.215 1.00 89.12 86 LYS A CA 1
ATOM 663 C C . LYS A 1 86 ? -3.984 -9.111 -14.057 1.00 89.12 86 LYS A C 1
ATOM 665 O O . LYS A 1 86 ? -5.205 -9.065 -13.911 1.00 89.12 86 LYS A O 1
ATOM 670 N N . LEU A 1 87 ? -3.137 -8.521 -13.224 1.00 94.50 87 LEU A N 1
ATOM 671 C CA . LEU A 1 87 ? -3.485 -7.599 -12.155 1.00 94.50 87 LEU A CA 1
ATOM 672 C C . LEU A 1 87 ? -2.993 -6.200 -12.546 1.00 94.50 87 LEU A C 1
ATOM 674 O O . LEU A 1 87 ? -2.201 -6.035 -13.473 1.00 94.50 87 LEU A O 1
ATOM 678 N N . GLU A 1 88 ? -3.429 -5.191 -11.814 1.00 96.69 88 GLU A N 1
ATOM 679 C CA . GLU A 1 88 ? -2.889 -3.835 -11.900 1.00 96.69 88 GLU A CA 1
ATOM 680 C C . GLU A 1 88 ? -2.150 -3.495 -10.607 1.00 96.69 88 GLU A C 1
ATOM 682 O O . GLU A 1 88 ? -2.447 -4.062 -9.555 1.00 96.69 88 GLU A O 1
ATOM 687 N N . LEU A 1 89 ? -1.170 -2.596 -10.666 1.00 97.88 89 LEU A N 1
ATOM 688 C CA . LEU A 1 89 ? -0.616 -2.028 -9.441 1.00 97.88 89 LEU A CA 1
ATOM 689 C C . LEU A 1 89 ? -1.728 -1.213 -8.759 1.00 97.88 89 LEU A C 1
ATOM 691 O O . LEU A 1 89 ? -2.501 -0.537 -9.435 1.00 97.88 89 LEU A O 1
ATOM 695 N N . ALA A 1 90 ? -1.870 -1.344 -7.440 1.00 97.62 90 ALA A N 1
ATOM 696 C CA . ALA A 1 90 ? -2.986 -0.737 -6.724 1.00 97.62 90 ALA A CA 1
ATOM 697 C C . ALA A 1 90 ? -2.993 0.791 -6.926 1.00 97.62 90 ALA A C 1
ATOM 699 O O . ALA A 1 90 ? -1.975 1.432 -6.656 1.00 97.62 90 ALA A O 1
ATOM 700 N N . PRO A 1 91 ? -4.106 1.387 -7.390 1.00 96.62 91 PRO A N 1
ATOM 701 C CA . PRO A 1 91 ? -4.140 2.814 -7.677 1.00 96.62 91 PRO A CA 1
ATOM 702 C C . PRO A 1 91 ? -4.138 3.665 -6.409 1.00 96.62 91 PRO A C 1
ATOM 704 O O . PRO A 1 91 ? -4.711 3.283 -5.382 1.00 96.62 91 PRO A O 1
ATOM 707 N N . GLN A 1 92 ? -3.517 4.834 -6.526 1.00 94.94 92 GLN A N 1
ATOM 708 C CA . GLN A 1 92 ? -3.440 5.889 -5.525 1.00 94.94 92 GLN A CA 1
ATOM 709 C C . GLN A 1 92 ? -4.679 6.794 -5.540 1.00 94.94 92 GLN A C 1
ATOM 711 O O . GLN A 1 92 ? -5.079 7.280 -4.487 1.00 94.94 92 GLN A O 1
ATOM 716 N N . ASP A 1 93 ? -5.309 7.000 -6.695 1.00 89.06 93 ASP A N 1
ATOM 717 C CA . ASP A 1 93 ? -6.442 7.918 -6.889 1.00 89.06 93 ASP A CA 1
ATOM 718 C C . ASP A 1 93 ? -7.811 7.304 -6.532 1.00 89.06 93 ASP A C 1
ATOM 720 O O . ASP A 1 93 ? -8.854 7.947 -6.658 1.00 89.06 93 ASP A O 1
ATOM 724 N N . ASP A 1 94 ? -7.815 6.073 -6.021 1.00 89.50 94 ASP A N 1
ATOM 725 C CA . ASP A 1 94 ? -9.001 5.354 -5.564 1.00 89.50 94 ASP A CA 1
ATOM 726 C C . ASP A 1 94 ? -8.959 5.190 -4.039 1.00 89.50 94 ASP A C 1
ATOM 728 O O . ASP A 1 94 ? -8.138 4.459 -3.478 1.00 89.50 94 ASP A O 1
ATOM 732 N N . SER A 1 95 ? -9.887 5.847 -3.341 1.00 85.75 95 SER A N 1
ATOM 733 C CA . SER A 1 95 ? -9.950 5.826 -1.875 1.00 85.75 95 SER A CA 1
ATOM 734 C C . SER A 1 95 ? -10.169 4.425 -1.291 1.00 85.75 95 SER A C 1
ATOM 736 O O . SER A 1 95 ? -9.648 4.120 -0.214 1.00 85.75 95 SER A O 1
ATOM 738 N N . LYS A 1 96 ? -10.887 3.540 -1.996 1.00 85.38 96 LYS A N 1
ATOM 739 C CA . LYS A 1 96 ? -11.086 2.146 -1.571 1.00 85.38 96 LYS A CA 1
ATOM 740 C C . LYS A 1 96 ? -9.808 1.341 -1.750 1.00 85.38 96 LYS A C 1
ATOM 742 O O . LYS A 1 96 ? -9.510 0.486 -0.917 1.00 85.38 96 LYS A O 1
ATOM 747 N N . SER A 1 97 ? -9.046 1.656 -2.793 1.00 92.44 97 SER A N 1
ATOM 748 C CA . SER A 1 97 ? -7.720 1.094 -3.010 1.00 92.44 97 SER A CA 1
ATOM 749 C C . SER A 1 97 ? -6.731 1.515 -1.940 1.00 92.44 97 SER A C 1
ATOM 751 O O . SER A 1 97 ? -6.104 0.650 -1.333 1.00 92.44 97 SER A O 1
ATOM 753 N N . LEU A 1 98 ? -6.663 2.805 -1.612 1.00 92.00 98 LEU A N 1
ATOM 754 C CA . LEU A 1 98 ? -5.806 3.289 -0.532 1.00 92.00 98 LEU A CA 1
ATOM 755 C C . LEU A 1 98 ? -6.135 2.624 0.807 1.00 92.00 98 LEU A C 1
ATOM 757 O O . LEU A 1 98 ? -5.221 2.251 1.538 1.00 92.00 98 LEU A O 1
ATOM 761 N N . ALA A 1 99 ? -7.416 2.427 1.125 1.00 86.69 99 ALA A N 1
ATOM 762 C CA . ALA A 1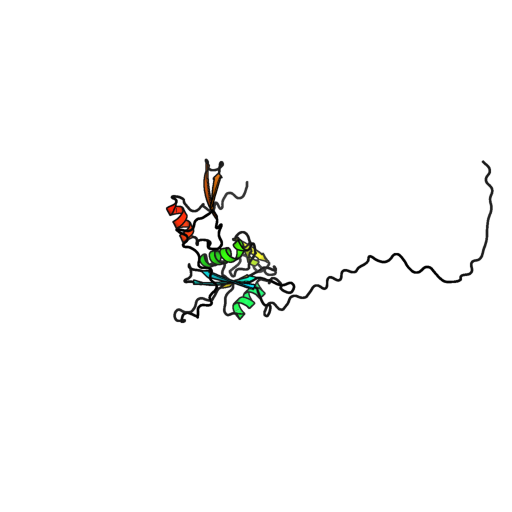 99 ? -7.813 1.724 2.343 1.00 86.69 99 ALA A CA 1
ATOM 763 C C . ALA A 1 99 ? -7.333 0.259 2.354 1.00 86.69 99 ALA A C 1
ATOM 765 O O . ALA A 1 99 ? -6.771 -0.197 3.352 1.00 86.69 99 ALA A O 1
ATOM 766 N N . ALA A 1 100 ? -7.496 -0.461 1.240 1.00 90.25 100 ALA A N 1
ATOM 767 C CA . ALA A 1 100 ? -7.042 -1.845 1.099 1.00 90.25 100 ALA A CA 1
ATOM 768 C C . ALA A 1 100 ? -5.511 -1.975 1.171 1.00 90.25 100 ALA A C 1
ATOM 770 O O . ALA A 1 100 ? -4.987 -2.868 1.839 1.00 90.25 100 ALA A O 1
ATOM 771 N N . VAL A 1 101 ? -4.782 -1.063 0.523 1.00 95.31 101 VAL A N 1
ATOM 772 C CA . VAL A 1 101 ? -3.317 -1.022 0.591 1.00 95.31 101 VAL A CA 1
ATOM 773 C C . VAL A 1 101 ? -2.874 -0.706 2.013 1.00 95.31 101 VAL A C 1
ATOM 775 O O . VAL A 1 101 ? -2.053 -1.441 2.553 1.00 95.31 101 VAL A O 1
ATOM 778 N N . ARG A 1 102 ? -3.480 0.288 2.673 1.00 93.88 102 ARG A N 1
ATOM 779 C CA . ARG A 1 102 ? -3.179 0.624 4.072 1.00 93.88 102 ARG A CA 1
ATOM 780 C C . ARG A 1 102 ? -3.345 -0.589 4.980 1.00 93.88 102 ARG A C 1
ATOM 782 O O . ARG A 1 102 ? -2.433 -0.886 5.742 1.00 93.88 102 ARG A O 1
ATOM 789 N N . GLN A 1 103 ? -4.434 -1.343 4.828 1.00 87.62 103 GLN A N 1
ATOM 790 C CA . GLN A 1 103 ? -4.663 -2.584 5.573 1.00 87.62 103 GLN A CA 1
ATOM 791 C C . GLN A 1 103 ? -3.525 -3.602 5.393 1.00 87.62 103 GLN A C 1
ATOM 793 O O . GLN A 1 103 ? -3.080 -4.223 6.361 1.00 87.62 103 GLN A O 1
ATOM 798 N N . LEU A 1 104 ? -3.035 -3.787 4.167 1.00 90.38 104 LEU A N 1
ATOM 799 C CA . LEU A 1 104 ? -1.943 -4.719 3.878 1.00 90.38 104 LEU A CA 1
ATOM 800 C C . LEU A 1 104 ? -0.587 -4.226 4.406 1.00 90.38 104 LEU A C 1
ATOM 802 O O . LEU A 1 104 ? 0.202 -5.033 4.901 1.00 90.38 104 LEU A O 1
ATOM 806 N N . VAL A 1 105 ? -0.339 -2.923 4.307 1.00 92.50 105 VAL A N 1
ATOM 807 C CA . VAL A 1 105 ? 0.965 -2.266 4.469 1.00 92.50 105 VAL A CA 1
ATOM 808 C C . VAL A 1 105 ? 1.257 -1.912 5.927 1.00 92.50 105 VAL A C 1
ATOM 810 O O . VAL A 1 105 ? 2.304 -2.295 6.452 1.00 92.50 105 VAL A O 1
ATOM 813 N N . THR A 1 106 ? 0.325 -1.254 6.621 1.00 88.75 106 THR A N 1
ATOM 814 C CA . THR A 1 106 ? 0.568 -0.749 7.984 1.00 88.75 106 THR A CA 1
ATOM 815 C C . THR A 1 106 ? 0.603 -1.869 9.014 1.00 88.75 106 THR A C 1
ATOM 817 O O . THR A 1 106 ? 1.494 -1.903 9.862 1.00 88.75 106 THR A O 1
ATOM 820 N N . SER A 1 107 ? -0.284 -2.862 8.879 1.00 82.88 107 SER A N 1
ATOM 821 C CA . SER A 1 107 ? -0.310 -4.051 9.746 1.00 82.88 107 SER A CA 1
ATOM 822 C C . SER A 1 107 ? 0.986 -4.867 9.691 1.00 82.88 107 SER A C 1
ATOM 824 O O . SER A 1 107 ? 1.266 -5.652 10.595 1.00 82.88 107 SER A O 1
ATOM 826 N N . ARG A 1 108 ? 1.800 -4.671 8.646 1.00 87.69 108 ARG A N 1
ATOM 827 C CA . ARG A 1 108 ? 3.077 -5.366 8.430 1.00 87.69 108 ARG A CA 1
ATOM 828 C C . ARG A 1 108 ? 4.292 -4.458 8.557 1.00 87.69 108 ARG A C 1
ATOM 830 O O . ARG A 1 108 ? 5.407 -4.963 8.477 1.00 87.69 108 ARG A O 1
ATOM 837 N N . ARG A 1 109 ? 4.086 -3.157 8.786 1.00 89.44 109 ARG A N 1
ATOM 838 C CA . ARG A 1 109 ? 5.136 -2.132 8.865 1.00 89.44 109 ARG A CA 1
ATOM 839 C C . ARG A 1 109 ? 6.073 -2.162 7.657 1.00 89.44 109 ARG A C 1
ATOM 841 O O . ARG A 1 109 ? 7.290 -2.245 7.790 1.00 89.44 109 ARG A O 1
ATOM 848 N N . VAL A 1 110 ? 5.488 -2.153 6.466 1.00 92.12 110 VAL A N 1
ATOM 849 C CA . VAL A 1 110 ? 6.239 -2.137 5.207 1.00 92.12 110 VAL A CA 1
ATOM 850 C C . VAL A 1 110 ? 5.877 -0.919 4.378 1.00 92.12 110 VAL A C 1
ATOM 852 O O . VAL A 1 110 ? 4.840 -0.332 4.608 1.00 92.12 110 VAL A O 1
ATOM 855 N N . THR A 1 111 ? 6.690 -0.573 3.387 1.00 94.56 111 THR A N 1
ATOM 856 C CA . THR A 1 111 ? 6.370 0.456 2.385 1.00 94.56 111 THR A CA 1
ATOM 857 C C . THR A 1 111 ? 6.030 -0.219 1.059 1.00 94.56 111 THR A C 1
ATOM 859 O O . THR A 1 111 ? 6.664 -1.226 0.717 1.00 94.56 111 THR A O 1
ATOM 862 N N . SER A 1 112 ? 5.058 0.307 0.305 1.00 97.94 112 SER A N 1
ATOM 863 C CA . SER A 1 112 ? 4.672 -0.271 -0.988 1.00 97.94 112 SER A CA 1
ATOM 864 C C . SER A 1 112 ? 4.394 0.737 -2.098 1.00 97.94 112 SER A C 1
ATOM 866 O O . SER A 1 112 ? 3.756 1.755 -1.850 1.00 97.94 112 SER A O 1
ATOM 868 N N . TRP A 1 113 ? 4.755 0.392 -3.333 1.00 98.56 113 TRP A N 1
ATOM 869 C CA . TRP A 1 113 ? 4.375 1.146 -4.531 1.00 98.56 113 TRP A CA 1
ATOM 870 C C . TRP A 1 113 ? 2.856 1.201 -4.766 1.00 98.56 113 TRP A C 1
ATOM 872 O O . TRP A 1 113 ? 2.140 0.240 -4.468 1.00 98.56 113 TRP A O 1
ATOM 882 N N . LEU A 1 114 ? 2.400 2.313 -5.347 1.00 98.00 114 LEU A N 1
ATOM 883 C CA . LEU A 1 114 ? 1.033 2.603 -5.791 1.00 98.00 114 LEU A CA 1
ATOM 884 C C . LEU A 1 114 ? 1.057 3.175 -7.215 1.00 98.00 114 LEU A C 1
ATOM 886 O O . LEU A 1 114 ? 1.942 3.961 -7.534 1.00 98.00 114 LEU A O 1
ATOM 890 N N . ASP A 1 115 ? 0.073 2.846 -8.052 1.00 97.56 115 ASP A N 1
ATOM 891 C CA . ASP A 1 115 ? -0.047 3.427 -9.398 1.00 97.56 115 ASP A CA 1
ATOM 892 C C . ASP A 1 115 ? -0.781 4.769 -9.371 1.00 97.56 115 ASP A C 1
ATOM 894 O O . ASP A 1 115 ? -1.703 4.962 -8.583 1.00 97.56 115 ASP A O 1
ATOM 898 N N . GLY A 1 116 ? -0.421 5.695 -10.253 1.00 94.25 116 GLY A N 1
ATOM 899 C CA . GLY A 1 116 ? -1.105 6.983 -10.346 1.00 94.25 116 GLY A CA 1
ATOM 900 C C . GLY A 1 116 ? -0.284 8.046 -11.058 1.00 94.25 116 GLY A C 1
ATOM 901 O O . GLY A 1 116 ? 0.900 7.860 -11.341 1.00 94.25 116 GLY A O 1
ATOM 902 N N . LYS A 1 117 ? -0.925 9.178 -11.351 1.00 92.69 117 LYS A N 1
ATOM 903 C CA . LYS A 1 117 ? -0.250 10.346 -11.923 1.00 92.69 117 LYS A CA 1
ATOM 904 C C . LYS A 1 117 ? 0.509 11.092 -10.826 1.00 92.69 117 LYS A C 1
ATOM 906 O O . LYS A 1 117 ? -0.058 11.352 -9.768 1.00 92.69 117 LYS A O 1
ATOM 911 N N . THR A 1 118 ? 1.753 11.465 -11.102 1.00 94.31 118 THR A N 1
ATOM 912 C CA . THR A 1 118 ? 2.595 12.235 -10.181 1.00 94.31 118 THR A CA 1
ATOM 913 C C . THR A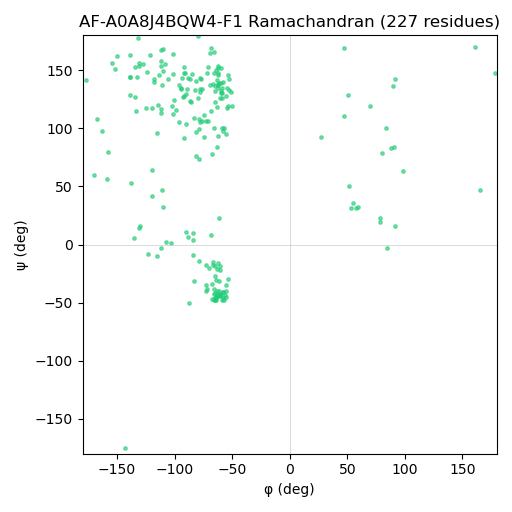 1 118 ? 2.666 13.711 -10.545 1.00 94.31 118 THR A C 1
ATOM 915 O O . THR A 1 118 ? 2.313 14.109 -11.663 1.00 94.31 118 THR A O 1
ATOM 918 N N . SER A 1 119 ? 3.116 14.522 -9.588 1.00 91.19 119 SER A N 1
ATOM 919 C CA . SER A 1 119 ? 3.353 15.953 -9.785 1.00 91.19 119 SER A CA 1
ATOM 920 C C . SER A 1 119 ? 4.485 16.227 -10.782 1.00 91.19 119 SER A C 1
ATOM 922 O O . SER A 1 119 ? 4.356 17.117 -11.624 1.00 91.19 119 SER A O 1
ATOM 924 N N . GLU A 1 120 ? 5.544 15.413 -10.748 1.00 91.88 120 GLU A N 1
ATOM 925 C CA . GLU A 1 120 ? 6.738 15.573 -11.580 1.00 91.88 120 GLU A CA 1
ATOM 926 C C . GLU A 1 120 ? 7.154 14.270 -12.292 1.00 91.88 120 GLU A C 1
ATOM 928 O O . GLU A 1 120 ? 6.887 13.163 -11.801 1.00 91.88 120 GLU A O 1
ATOM 933 N N . PRO A 1 121 ? 7.843 14.369 -13.449 1.00 91.44 121 PRO A N 1
ATOM 934 C CA . PRO A 1 121 ? 8.460 13.220 -14.104 1.00 91.44 121 PRO A CA 1
ATOM 935 C C . PRO A 1 121 ? 9.525 12.555 -13.221 1.00 91.44 121 PRO A C 1
ATOM 937 O O . PRO A 1 121 ? 10.347 13.226 -12.608 1.00 91.44 121 PRO A O 1
ATOM 940 N N . GLY A 1 122 ? 9.561 11.221 -13.210 1.00 89.50 122 GLY A N 1
ATOM 941 C CA . GLY A 1 122 ? 10.558 10.451 -12.451 1.00 89.50 122 GLY A CA 1
ATOM 942 C C . GLY A 1 122 ? 10.206 10.217 -10.978 1.00 89.50 122 GLY A C 1
ATOM 943 O O . GLY A 1 122 ? 10.929 9.487 -10.291 1.00 89.50 122 GLY A O 1
ATOM 944 N N . LEU A 1 123 ? 9.085 10.774 -10.514 1.00 95.56 123 LEU A N 1
ATOM 945 C CA . LEU A 1 123 ? 8.469 10.420 -9.243 1.00 95.56 123 LEU A CA 1
ATOM 946 C C . LEU A 1 123 ? 7.439 9.303 -9.426 1.00 95.56 123 LEU A C 1
ATOM 948 O O . LEU A 1 123 ? 6.835 9.154 -10.488 1.00 95.56 123 LEU A O 1
ATOM 952 N N . CYS A 1 124 ? 7.242 8.532 -8.363 1.00 97.75 124 CYS A N 1
ATOM 953 C CA . CYS A 1 124 ? 6.282 7.446 -8.256 1.00 97.75 124 CYS A CA 1
ATOM 954 C C . CYS A 1 124 ? 5.614 7.476 -6.876 1.00 97.75 124 CYS A C 1
ATOM 956 O O . CYS A 1 124 ? 6.260 7.793 -5.874 1.00 97.75 124 CYS A O 1
ATOM 958 N N . HIS A 1 125 ? 4.326 7.130 -6.816 1.00 98.25 125 HIS A N 1
ATOM 959 C CA . HIS A 1 125 ? 3.586 7.076 -5.555 1.00 98.25 125 HIS A CA 1
ATOM 960 C C . HIS A 1 125 ? 3.949 5.831 -4.758 1.00 98.25 125 HIS A C 1
ATOM 962 O O . HIS A 1 125 ? 3.927 4.717 -5.279 1.00 98.25 125 HIS A O 1
ATOM 968 N N . LEU A 1 126 ? 4.192 5.997 -3.465 1.00 97.25 126 LEU A N 1
ATOM 969 C CA . LEU A 1 126 ? 4.255 4.899 -2.510 1.00 97.25 126 LEU A CA 1
ATOM 970 C C . LEU A 1 126 ? 3.408 5.190 -1.277 1.00 97.25 126 LEU A C 1
ATOM 972 O O . LEU A 1 126 ? 3.152 6.344 -0.941 1.00 97.25 126 LEU A O 1
ATOM 976 N N . MET A 1 127 ? 2.983 4.132 -0.596 1.00 97.69 127 MET A N 1
ATOM 977 C CA . MET A 1 127 ? 2.431 4.202 0.749 1.00 97.69 127 MET A CA 1
ATOM 978 C C . MET A 1 127 ? 3.501 3.798 1.759 1.00 97.69 127 MET A C 1
ATOM 980 O O . MET A 1 127 ? 4.058 2.703 1.654 1.00 97.69 127 MET A O 1
ATOM 984 N N . SER A 1 128 ? 3.772 4.666 2.732 1.00 95.44 128 SER A N 1
ATOM 985 C CA . SER A 1 128 ? 4.677 4.388 3.843 1.00 95.44 128 SER A CA 1
ATOM 986 C C . SER A 1 128 ? 4.099 3.339 4.795 1.00 95.44 128 SER A C 1
ATOM 988 O O . SER A 1 128 ? 2.894 3.073 4.812 1.00 95.44 128 SER A O 1
ATOM 990 N N . GLN A 1 129 ? 4.958 2.783 5.645 1.00 90.06 129 GLN A N 1
ATOM 991 C CA . GLN A 1 129 ? 4.561 1.857 6.709 1.00 90.06 129 GLN A CA 1
ATOM 992 C C . GLN A 1 129 ? 3.585 2.463 7.731 1.00 90.06 129 GLN A C 1
ATOM 994 O O . GLN A 1 129 ? 2.862 1.727 8.399 1.00 90.06 129 GLN A O 1
ATOM 999 N N . GLU A 1 130 ? 3.539 3.789 7.842 1.00 88.25 130 GLU A N 1
ATOM 1000 C CA . GLU A 1 130 ? 2.589 4.539 8.667 1.00 88.25 130 GLU A CA 1
ATOM 1001 C C . GLU A 1 130 ? 1.250 4.782 7.946 1.00 88.25 130 GLU A C 1
ATOM 1003 O O . GLU A 1 130 ? 0.278 5.204 8.567 1.00 88.25 130 GLU A O 1
ATOM 1008 N N . GLY A 1 131 ? 1.162 4.477 6.648 1.00 88.19 131 GLY A N 1
ATOM 1009 C CA . GLY A 1 131 ? -0.067 4.581 5.863 1.00 88.19 131 GLY A CA 1
ATOM 1010 C C . GLY A 1 131 ? -0.269 5.927 5.166 1.00 88.19 131 GLY A C 1
ATOM 1011 O O . GLY A 1 131 ? -1.393 6.208 4.727 1.00 88.19 131 GLY A O 1
ATOM 1012 N N . PHE A 1 132 ? 0.786 6.738 5.058 1.00 92.06 132 PHE A N 1
ATOM 1013 C CA . PHE A 1 132 ? 0.800 7.994 4.306 1.00 92.06 132 PHE A CA 1
ATOM 1014 C C . PHE A 1 132 ? 1.251 7.766 2.866 1.00 92.06 132 PHE A C 1
ATOM 1016 O O . PHE A 1 132 ? 2.064 6.884 2.599 1.00 92.06 132 PHE A O 1
ATOM 1023 N N . VAL A 1 133 ? 0.715 8.553 1.934 1.00 94.94 133 VAL A N 1
ATOM 1024 C CA . VAL A 1 133 ? 1.124 8.512 0.526 1.00 94.94 133 VAL A CA 1
ATOM 1025 C C . VAL A 1 133 ? 2.196 9.568 0.285 1.00 94.94 133 VAL A C 1
ATOM 1027 O O . VAL A 1 133 ? 2.038 10.714 0.703 1.00 94.94 133 VAL A O 1
ATOM 1030 N N . HIS A 1 134 ? 3.264 9.183 -0.407 1.00 95.06 134 HIS A N 1
ATOM 1031 C CA . HIS A 1 134 ? 4.356 10.070 -0.795 1.00 95.06 134 HIS A CA 1
ATOM 1032 C C . HIS A 1 134 ? 4.744 9.849 -2.252 1.00 95.06 134 HIS A C 1
ATOM 1034 O O . HIS A 1 134 ? 4.652 8.734 -2.764 1.00 95.06 134 HIS A O 1
ATOM 1040 N N . GLU A 1 135 ? 5.269 10.896 -2.875 1.00 95.31 135 GLU A N 1
ATOM 1041 C CA . GLU A 1 135 ? 5.975 10.798 -4.147 1.00 95.31 135 GLU A CA 1
ATOM 1042 C C . GLU A 1 135 ? 7.474 10.632 -3.880 1.00 95.31 135 GLU A C 1
ATOM 1044 O O . GLU A 1 135 ? 8.072 11.385 -3.109 1.00 95.31 135 GLU A O 1
ATOM 1049 N N . GLN A 1 136 ? 8.076 9.600 -4.466 1.00 93.31 136 GLN A N 1
ATOM 1050 C CA . GLN A 1 136 ? 9.485 9.245 -4.290 1.00 93.31 136 GLN A CA 1
ATOM 1051 C C . GLN A 1 136 ? 10.098 8.823 -5.624 1.00 93.31 136 GLN A C 1
ATOM 1053 O O . GLN A 1 136 ? 9.388 8.488 -6.570 1.00 93.31 136 GLN A O 1
ATOM 1058 N N . GLY A 1 137 ? 11.429 8.809 -5.708 1.00 90.19 137 GLY A N 1
ATOM 1059 C CA . GLY A 1 137 ? 12.118 8.332 -6.906 1.00 90.19 137 GLY A CA 1
ATOM 1060 C C . GLY A 1 137 ? 11.757 6.876 -7.220 1.00 90.19 137 GLY A C 1
ATOM 1061 O O . GLY A 1 137 ? 11.855 6.006 -6.358 1.00 90.19 137 GLY A O 1
ATOM 1062 N N . CYS A 1 138 ? 11.389 6.595 -8.469 1.00 94.56 138 CYS A N 1
ATOM 1063 C CA . CYS A 1 138 ? 10.830 5.301 -8.887 1.00 94.56 138 CYS A CA 1
ATOM 1064 C C . CYS A 1 138 ? 11.754 4.081 -8.706 1.00 94.56 138 CYS A C 1
ATOM 1066 O O . CYS A 1 138 ? 11.275 2.951 -8.747 1.00 94.56 138 CYS A O 1
ATOM 1068 N N . ASN A 1 139 ? 13.058 4.293 -8.501 1.00 91.94 139 ASN A N 1
ATOM 1069 C CA . ASN A 1 139 ? 14.071 3.234 -8.397 1.00 91.94 139 ASN A CA 1
ATOM 1070 C C . ASN A 1 139 ? 14.263 2.702 -6.966 1.00 91.94 139 ASN A C 1
ATOM 1072 O O . ASN A 1 139 ? 15.196 1.939 -6.712 1.00 91.94 139 ASN A O 1
ATOM 1076 N N . GLN A 1 140 ? 13.437 3.132 -6.005 1.00 85.31 140 GLN A N 1
ATOM 1077 C CA . GLN A 1 140 ? 13.559 2.661 -4.629 1.00 85.31 140 GLN A CA 1
ATOM 1078 C C . GLN A 1 140 ? 13.161 1.178 -4.495 1.00 85.31 140 GLN A C 1
ATOM 1080 O O . GLN A 1 140 ? 12.143 0.751 -5.038 1.00 85.31 140 GLN A O 1
ATOM 1085 N N . PRO A 1 141 ? 13.926 0.378 -3.738 1.00 90.69 141 PRO A N 1
ATOM 1086 C CA . PRO A 1 141 ? 13.601 -1.021 -3.515 1.00 90.69 141 PRO A CA 1
ATOM 1087 C C . PRO A 1 141 ? 12.547 -1.138 -2.405 1.00 90.69 141 PRO A C 1
ATOM 1089 O O . PRO A 1 141 ? 12.879 -1.144 -1.219 1.00 90.69 141 PRO A O 1
ATOM 1092 N N . VAL A 1 142 ? 11.267 -1.252 -2.772 1.00 93.81 142 VAL A N 1
ATOM 1093 C CA . VAL A 1 142 ? 10.162 -1.460 -1.814 1.00 93.81 142 VAL A CA 1
ATOM 1094 C C . VAL A 1 142 ? 9.234 -2.602 -2.246 1.00 93.81 142 VAL A C 1
ATOM 1096 O O . VAL A 1 142 ? 9.449 -3.268 -3.262 1.00 93.81 142 VAL A O 1
ATOM 1099 N N . ARG A 1 143 ? 8.230 -2.911 -1.419 1.00 96.38 143 ARG A N 1
ATOM 1100 C CA . ARG A 1 143 ? 7.207 -3.911 -1.758 1.00 96.38 143 ARG A CA 1
ATOM 1101 C C . ARG A 1 143 ? 6.170 -3.298 -2.690 1.00 96.38 143 ARG A C 1
ATOM 1103 O O . ARG A 1 143 ? 6.231 -2.122 -3.034 1.00 96.38 143 ARG A O 1
ATOM 1110 N N . PHE A 1 144 ? 5.189 -4.085 -3.100 1.00 97.75 144 PHE A N 1
ATOM 1111 C CA . PHE A 1 144 ? 4.119 -3.601 -3.961 1.00 97.75 144 PHE A CA 1
ATOM 1112 C C . PHE A 1 144 ? 2.842 -4.400 -3.739 1.00 97.75 144 PHE A C 1
ATOM 1114 O O . PHE A 1 144 ? 2.876 -5.572 -3.349 1.00 97.75 144 PHE A O 1
ATOM 1121 N N . VAL A 1 145 ? 1.709 -3.742 -3.974 1.00 97.81 145 VAL A N 1
ATOM 1122 C CA . VAL A 1 145 ? 0.386 -4.352 -3.877 1.00 97.81 145 VAL A CA 1
ATOM 1123 C C . VAL A 1 145 ? -0.242 -4.376 -5.260 1.00 97.81 145 VAL A C 1
ATOM 1125 O O . VAL A 1 145 ? -0.460 -3.330 -5.863 1.00 97.81 145 VAL A O 1
ATOM 1128 N N . CYS A 1 146 ? -0.566 -5.568 -5.750 1.00 97.69 146 CYS A N 1
ATOM 1129 C CA . CYS A 1 146 ? -1.363 -5.719 -6.959 1.00 97.69 146 CYS A CA 1
ATOM 1130 C C . CYS A 1 146 ? -2.850 -5.820 -6.605 1.00 97.69 146 CYS A C 1
ATOM 1132 O O . CYS A 1 146 ? -3.215 -6.404 -5.586 1.00 97.69 146 CYS A O 1
ATOM 1134 N N . ARG A 1 147 ? -3.716 -5.316 -7.478 1.00 96.62 147 ARG A N 1
ATOM 1135 C CA . ARG A 1 147 ? -5.174 -5.384 -7.405 1.00 96.62 147 ARG A CA 1
ATOM 1136 C C . ARG A 1 147 ? -5.714 -6.160 -8.603 1.00 96.62 147 ARG A C 1
ATOM 1138 O O . ARG A 1 147 ? -5.243 -5.992 -9.723 1.00 96.62 147 ARG A O 1
ATOM 1145 N N . ALA A 1 148 ? -6.725 -6.996 -8.397 1.00 94.00 148 ALA A N 1
ATOM 1146 C CA . ALA A 1 148 ? -7.446 -7.627 -9.498 1.00 94.00 148 ALA A CA 1
ATOM 1147 C C . ALA A 1 148 ? -8.077 -6.563 -10.398 1.00 94.00 148 ALA A C 1
ATOM 1149 O O . ALA A 1 148 ? -8.774 -5.680 -9.904 1.00 94.00 148 ALA A O 1
ATOM 1150 N N . VAL A 1 149 ? -7.882 -6.647 -11.713 1.00 86.56 149 VAL A N 1
ATOM 1151 C CA . VAL A 1 149 ? -8.598 -5.776 -12.655 1.00 86.56 149 VAL A CA 1
ATOM 1152 C C . VAL A 1 149 ? -10.097 -6.059 -12.523 1.00 86.56 149 VAL A C 1
ATOM 1154 O O . VAL A 1 149 ? -10.503 -7.212 -12.361 1.00 86.56 149 VAL A O 1
ATOM 1157 N N . ALA A 1 150 ? -10.928 -5.016 -12.511 1.00 70.94 150 ALA A N 1
ATOM 1158 C CA . ALA A 1 150 ? -12.369 -5.186 -12.413 1.00 70.94 150 ALA A CA 1
ATOM 1159 C C . ALA A 1 150 ? -12.822 -6.000 -13.62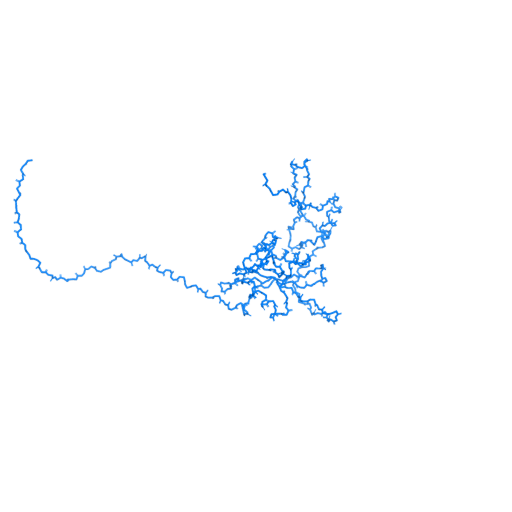5 1.00 70.94 150 ALA A C 1
ATOM 1161 O O . ALA A 1 150 ? -12.506 -5.647 -14.763 1.00 70.94 150 ALA A O 1
ATOM 1162 N N . ALA A 1 151 ? -13.529 -7.105 -13.390 1.00 57.28 151 ALA A N 1
ATOM 1163 C CA . ALA A 1 151 ? -14.096 -7.847 -14.498 1.00 57.28 151 ALA A CA 1
ATOM 1164 C C . ALA A 1 151 ? -15.055 -6.920 -15.271 1.00 57.28 151 ALA A C 1
ATOM 1166 O O . ALA A 1 151 ? -15.829 -6.193 -14.634 1.00 57.28 151 ALA A O 1
ATOM 1167 N N . PRO A 1 152 ? -15.070 -6.953 -16.618 1.00 46.62 152 PRO A N 1
ATOM 1168 C CA . PRO A 1 152 ? -16.251 -6.496 -17.338 1.00 46.62 152 PRO A CA 1
ATOM 1169 C C . PRO A 1 152 ? -17.457 -7.270 -16.782 1.00 46.62 152 PRO A C 1
ATOM 1171 O O . PRO A 1 152 ? -17.304 -8.414 -16.352 1.00 46.62 152 PRO A O 1
ATOM 1174 N N . ALA A 1 153 ? -18.625 -6.630 -16.723 1.00 47.75 153 ALA A N 1
ATOM 1175 C CA . ALA A 1 153 ? -19.780 -6.984 -15.885 1.00 47.75 153 ALA A CA 1
ATOM 1176 C C . ALA A 1 153 ? -20.447 -8.373 -16.109 1.00 47.75 153 ALA A C 1
ATOM 1178 O O . ALA A 1 153 ? -21.607 -8.554 -15.756 1.00 47.75 153 ALA A O 1
ATOM 1179 N N . SER A 1 154 ? -19.752 -9.362 -16.668 1.00 36.25 154 SER A N 1
ATOM 1180 C CA . SER A 1 154 ? -20.278 -10.669 -17.072 1.00 36.25 154 SER A CA 1
ATOM 1181 C C . SER A 1 154 ? -19.413 -11.880 -16.679 1.00 36.25 154 SER A C 1
ATOM 1183 O O . SER A 1 154 ? -19.748 -12.999 -17.065 1.00 36.25 154 SER A O 1
ATOM 1185 N N . ALA A 1 155 ? -18.324 -11.726 -15.915 1.00 42.62 155 ALA A N 1
ATOM 1186 C CA . ALA A 1 155 ? -17.503 -12.880 -15.524 1.00 42.62 155 ALA A CA 1
ATOM 1187 C C . ALA A 1 155 ? -18.136 -13.708 -14.371 1.00 42.62 155 ALA A C 1
ATOM 1189 O O . ALA A 1 155 ? -18.510 -13.124 -13.350 1.00 42.62 155 ALA A O 1
ATOM 1190 N N . PRO A 1 156 ? -18.225 -15.053 -14.486 1.00 46.06 156 PRO A N 1
ATOM 1191 C CA . PRO A 1 156 ? -18.680 -15.934 -13.406 1.00 46.06 156 PRO A CA 1
ATOM 1192 C C . PRO A 1 156 ? -17.747 -15.874 -12.183 1.00 46.06 156 PRO A C 1
ATOM 1194 O O . PRO A 1 156 ? -16.549 -15.630 -12.347 1.00 46.06 156 PRO A O 1
ATOM 1197 N N . PRO A 1 157 ? -18.250 -16.130 -10.960 1.00 46.62 157 PRO A N 1
ATOM 1198 C CA . PRO A 1 157 ? -17.421 -16.118 -9.760 1.00 46.62 157 PRO A CA 1
ATOM 1199 C C . PRO A 1 157 ? -16.374 -17.239 -9.817 1.00 46.62 157 PRO A C 1
ATOM 1201 O O . PRO A 1 157 ? -16.707 -18.417 -9.945 1.00 46.62 157 PRO A O 1
ATOM 1204 N N . SER A 1 158 ? -15.097 -16.865 -9.720 1.00 46.16 158 SER A N 1
ATOM 1205 C CA . SER A 1 158 ? -13.983 -17.811 -9.611 1.00 46.16 158 SER A CA 1
ATOM 1206 C C . SER A 1 158 ? -14.076 -18.658 -8.324 1.00 46.16 158 SER A C 1
ATOM 1208 O O . SER A 1 158 ? -14.640 -18.186 -7.333 1.00 46.16 158 SER A O 1
ATOM 1210 N N . PRO A 1 159 ? -13.497 -19.879 -8.302 1.00 39.81 159 PRO A N 1
ATOM 1211 C CA . PRO A 1 159 ? -13.600 -20.812 -7.176 1.00 39.81 159 PRO A CA 1
ATOM 1212 C C . PRO A 1 159 ? -13.037 -20.242 -5.862 1.00 39.81 159 PRO A C 1
ATOM 1214 O O . PRO A 1 159 ? -12.109 -19.426 -5.895 1.00 39.81 159 PRO A O 1
ATOM 1217 N N . PRO A 1 160 ? -13.538 -20.687 -4.694 1.00 39.53 160 PRO A N 1
ATOM 1218 C CA . PRO A 1 160 ? -13.049 -20.218 -3.408 1.00 39.53 160 PRO A CA 1
ATOM 1219 C C . PRO A 1 160 ? -11.696 -20.866 -3.084 1.00 39.53 160 PRO A C 1
ATOM 1221 O O . PRO A 1 160 ? -11.632 -22.027 -2.691 1.00 39.53 160 PRO A O 1
ATOM 1224 N N . SER A 1 161 ? -10.607 -20.104 -3.190 1.00 37.09 161 SER A N 1
ATOM 1225 C CA . SER A 1 161 ? -9.369 -20.441 -2.479 1.00 37.09 161 SER A CA 1
ATOM 1226 C C . SER A 1 161 ? -9.531 -20.024 -1.020 1.00 37.09 161 SER A C 1
ATOM 1228 O O . SER A 1 161 ? -9.551 -18.837 -0.687 1.00 37.09 161 SER A O 1
ATOM 1230 N N . GLN A 1 162 ? -9.734 -21.024 -0.164 1.00 42.69 162 GLN A N 1
ATOM 1231 C CA . GLN A 1 162 ? -9.889 -20.886 1.277 1.00 42.69 162 GLN A CA 1
ATOM 1232 C C . GLN A 1 162 ? -8.546 -20.547 1.927 1.00 42.69 162 GLN A C 1
ATOM 1234 O O . GLN A 1 162 ? -7.686 -21.410 2.055 1.00 42.69 162 GLN A O 1
ATOM 1239 N N . LEU A 1 163 ? -8.396 -19.292 2.348 1.00 36.62 163 LEU A N 1
ATOM 1240 C CA . LEU A 1 163 ? -7.614 -18.857 3.514 1.00 36.62 163 LEU A CA 1
ATOM 1241 C C . LEU A 1 163 ? -7.926 -17.375 3.775 1.00 36.62 163 LEU A C 1
ATOM 1243 O O . LEU A 1 163 ? -7.071 -16.500 3.725 1.00 36.62 163 LEU A O 1
ATOM 1247 N N . SER A 1 164 ? -9.200 -17.081 4.027 1.00 47.69 164 SER A N 1
ATOM 1248 C CA . SER A 1 164 ? -9.592 -15.852 4.712 1.00 47.69 164 SER A CA 1
ATOM 1249 C C . SER A 1 164 ? -9.889 -16.231 6.154 1.00 47.69 164 SER A C 1
ATOM 1251 O O . SER A 1 164 ? -10.869 -16.935 6.403 1.00 47.69 164 SER A O 1
ATOM 1253 N N . GLN A 1 165 ? -9.075 -15.778 7.105 1.00 52.47 165 GLN A N 1
ATOM 1254 C CA . GLN A 1 165 ? -9.588 -15.624 8.463 1.00 52.47 165 GLN A CA 1
ATOM 1255 C C . GLN A 1 165 ? -10.828 -14.734 8.361 1.00 52.47 165 GLN A C 1
ATOM 1257 O O . GLN A 1 165 ? -10.762 -13.623 7.832 1.00 52.47 165 GLN A O 1
ATOM 1262 N N . ALA A 1 166 ? -11.979 -15.289 8.735 1.00 56.94 166 ALA A N 1
ATOM 1263 C CA . ALA A 1 166 ? -13.233 -14.563 8.713 1.00 56.94 166 ALA A CA 1
ATOM 1264 C C . ALA A 1 166 ? -13.153 -13.483 9.793 1.00 56.94 166 ALA A C 1
ATOM 1266 O O . ALA A 1 166 ? -13.038 -13.795 10.975 1.00 56.94 166 ALA A O 1
ATOM 1267 N N . CYS A 1 167 ? -13.168 -12.221 9.371 1.00 62.31 167 CYS A N 1
ATOM 1268 C CA . CYS A 1 167 ? -13.253 -11.096 10.287 1.00 62.31 167 CYS A CA 1
ATOM 1269 C C . CYS A 1 167 ? -14.529 -11.217 11.122 1.00 62.31 167 CYS A C 1
ATOM 1271 O O . CYS A 1 167 ? -15.607 -11.469 10.575 1.00 62.31 167 CYS A O 1
ATOM 1273 N N . VAL A 1 168 ? -14.420 -10.992 12.427 1.00 74.94 168 VAL A N 1
ATOM 1274 C CA . VAL A 1 168 ? -15.594 -10.822 13.291 1.00 74.94 168 VAL A CA 1
ATOM 1275 C C . VAL A 1 168 ? -16.328 -9.539 12.889 1.00 74.94 168 VAL A C 1
ATOM 1277 O O . VAL A 1 168 ? -15.695 -8.573 12.457 1.00 74.94 168 VAL A O 1
ATOM 1280 N N . ASP A 1 169 ? -17.660 -9.528 13.022 1.00 77.62 169 ASP A N 1
ATOM 1281 C CA . ASP A 1 169 ? -18.485 -8.354 12.718 1.00 77.62 169 ASP A CA 1
ATOM 1282 C C . ASP A 1 169 ? -17.959 -7.123 13.484 1.00 77.62 169 ASP A C 1
ATOM 1284 O O . ASP A 1 169 ? -17.967 -7.120 14.724 1.00 77.62 169 ASP A O 1
ATOM 1288 N N . PRO A 1 170 ? -17.536 -6.064 12.773 1.00 78.19 170 PRO A N 1
ATOM 1289 C CA . PRO A 1 170 ? -16.924 -4.890 13.377 1.00 78.19 170 PRO A CA 1
ATOM 1290 C C . PRO A 1 170 ? -17.856 -4.129 14.329 1.00 78.19 170 PRO A C 1
ATOM 1292 O O . PRO A 1 170 ? -17.381 -3.434 15.220 1.00 78.19 170 PRO A O 1
ATOM 1295 N N . PHE A 1 171 ? -19.181 -4.282 14.235 1.00 80.56 171 PHE A N 1
ATOM 1296 C CA . PHE A 1 171 ? -20.112 -3.663 15.188 1.00 80.56 171 PHE A CA 1
ATOM 1297 C C . PHE A 1 171 ? -20.216 -4.406 16.524 1.00 80.56 171 PHE A C 1
ATOM 1299 O O . PHE A 1 171 ? -20.763 -3.852 17.489 1.00 80.56 171 PHE A O 1
ATOM 1306 N N . THR A 1 172 ? -19.708 -5.638 16.575 1.00 82.06 172 THR A N 1
ATOM 1307 C CA . THR A 1 172 ? -19.700 -6.514 17.757 1.00 82.06 172 THR A CA 1
ATOM 1308 C C . THR A 1 172 ? -18.292 -6.821 18.260 1.00 82.06 172 THR A C 1
ATOM 1310 O O . THR A 1 172 ? -18.138 -7.360 19.355 1.00 82.06 172 THR A O 1
ATOM 1313 N N . TYR A 1 173 ? -17.262 -6.451 17.495 1.00 80.94 173 TYR A N 1
ATOM 1314 C CA . TYR A 1 173 ? -15.873 -6.681 17.858 1.00 80.94 173 TYR A CA 1
ATOM 1315 C C . TYR A 1 173 ? -15.476 -5.897 19.117 1.00 80.94 173 TYR A C 1
ATOM 1317 O O . TYR A 1 173 ? -15.722 -4.695 19.249 1.00 80.94 173 TYR A O 1
ATOM 1325 N N . ALA A 1 174 ? -14.821 -6.589 20.050 1.00 85.38 174 ALA A N 1
ATOM 1326 C CA . ALA A 1 174 ? -14.349 -6.018 21.304 1.00 85.38 174 ALA A CA 1
ATOM 1327 C C . ALA A 1 174 ? -13.021 -5.268 21.101 1.00 85.38 174 ALA A C 1
ATOM 1329 O O . ALA A 1 174 ? -11.949 -5.763 21.452 1.00 85.38 174 ALA A O 1
ATOM 1330 N N . TYR A 1 175 ? -13.086 -4.067 20.519 1.00 84.38 175 TYR A N 1
ATOM 1331 C CA . TYR A 1 175 ? -11.909 -3.210 20.353 1.00 84.38 175 TYR A CA 1
ATOM 1332 C C . TYR A 1 175 ? -11.246 -2.900 21.693 1.00 84.38 175 TYR A C 1
ATOM 1334 O O . TYR A 1 175 ? -11.915 -2.559 22.676 1.00 84.38 175 TYR A O 1
ATOM 1342 N N . LYS A 1 176 ? -9.912 -2.905 21.703 1.00 88.25 176 LYS A N 1
ATOM 1343 C CA . LYS A 1 176 ? -9.157 -2.269 22.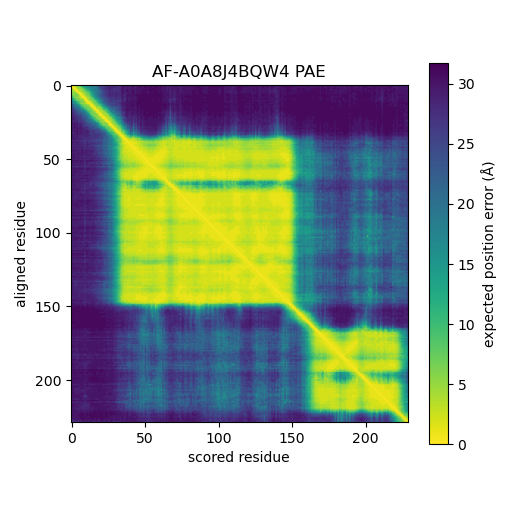776 1.00 88.25 176 LYS A CA 1
ATOM 1344 C C . LYS A 1 176 ? -9.253 -0.761 22.567 1.00 88.25 176 LYS A C 1
ATOM 1346 O O . LYS A 1 176 ? -8.707 -0.227 21.607 1.00 88.25 176 LYS A O 1
ATOM 1351 N N . LYS A 1 177 ? -9.954 -0.074 23.464 1.00 90.69 177 LYS A N 1
ATOM 1352 C CA . LYS A 1 177 ? -10.087 1.384 23.417 1.00 90.69 177 LYS A CA 1
ATOM 1353 C C . LYS A 1 177 ? -8.918 2.025 24.153 1.00 90.69 177 LYS A C 1
ATOM 1355 O O . LYS A 1 177 ? -8.678 1.720 25.320 1.00 90.69 177 LYS A O 1
ATOM 1360 N N . ILE A 1 178 ? -8.183 2.886 23.462 1.00 91.00 178 ILE A N 1
ATOM 1361 C CA . ILE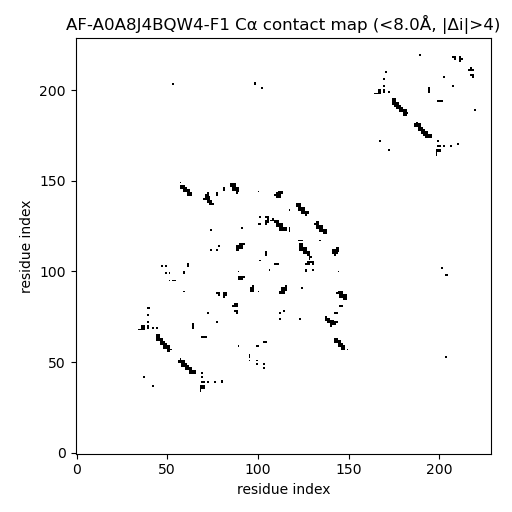 A 1 178 ? -7.106 3.690 24.042 1.00 91.00 178 ILE A CA 1
ATOM 1362 C C . ILE A 1 178 ? -7.568 5.141 24.020 1.00 91.00 178 ILE A C 1
ATOM 1364 O O . ILE A 1 178 ? -7.804 5.703 22.953 1.00 91.00 178 ILE A O 1
ATOM 1368 N N . GLU A 1 179 ? -7.713 5.730 25.201 1.00 94.56 179 GLU A N 1
ATOM 1369 C CA . GLU A 1 179 ? -8.210 7.092 25.367 1.00 94.56 179 GLU A CA 1
ATOM 1370 C C . GLU A 1 179 ? -7.062 8.091 25.503 1.00 94.56 179 GLU A C 1
ATOM 1372 O O . GLU A 1 179 ? -6.096 7.866 26.233 1.00 94.56 179 GLU A O 1
ATOM 1377 N N . TYR A 1 180 ? -7.198 9.229 24.834 1.00 90.62 180 TYR A N 1
ATOM 1378 C CA . TYR A 1 180 ? -6.296 10.363 24.949 1.00 90.62 180 TYR A CA 1
ATOM 1379 C C . TYR A 1 180 ? -7.104 11.651 25.073 1.00 90.62 180 TYR A C 1
ATOM 1381 O O . TYR A 1 180 ? -7.967 11.936 24.247 1.00 90.62 180 TYR A O 1
ATOM 1389 N N . ARG A 1 181 ? -6.824 12.456 26.099 1.00 91.81 181 ARG A N 1
ATOM 1390 C CA . ARG A 1 181 ? -7.409 13.794 26.239 1.00 91.81 181 ARG A CA 1
ATOM 1391 C C . ARG A 1 181 ? -6.384 14.825 25.818 1.00 91.81 181 ARG A C 1
ATOM 1393 O O . ARG A 1 181 ? -5.336 14.922 26.450 1.00 91.81 181 ARG A O 1
ATOM 1400 N N . ASN A 1 182 ? -6.704 15.607 24.792 1.00 83.25 182 ASN A N 1
ATOM 1401 C CA . ASN A 1 182 ? -5.837 16.680 24.331 1.00 83.25 182 ASN A CA 1
ATOM 1402 C C . ASN A 1 182 ? -6.056 17.940 25.193 1.00 83.25 182 ASN A C 1
ATOM 1404 O O . ASN A 1 182 ? -7.099 18.593 25.061 1.00 83.25 182 ASN A O 1
ATOM 1408 N N . PRO A 1 183 ? -5.103 18.332 26.062 1.00 85.81 183 PRO A N 1
ATOM 1409 C CA . PRO A 1 183 ? -5.245 19.542 26.869 1.00 85.81 183 PRO A CA 1
ATOM 1410 C C . PRO A 1 183 ? -5.271 20.819 26.014 1.00 85.81 183 PRO A C 1
ATOM 1412 O O . PRO A 1 183 ? -5.915 21.791 26.406 1.00 85.81 183 PRO A O 1
ATOM 1415 N N . ALA A 1 184 ? -4.644 20.817 24.831 1.00 86.00 184 ALA A N 1
ATOM 1416 C CA . ALA A 1 184 ? -4.616 21.968 23.927 1.00 86.00 184 ALA A CA 1
ATOM 1417 C C . ALA A 1 184 ? -5.982 22.255 23.276 1.00 86.00 184 ALA A C 1
ATOM 1419 O O . ALA A 1 184 ? -6.252 23.378 22.856 1.00 86.00 184 ALA A O 1
ATOM 1420 N N . GLU A 1 185 ? -6.875 21.265 23.244 1.00 83.62 185 GLU A N 1
ATOM 1421 C CA . GLU A 1 185 ? -8.225 21.374 22.686 1.00 83.62 185 GLU A CA 1
ATOM 1422 C C . GLU A 1 185 ? -9.290 21.306 23.779 1.00 83.62 185 GLU A C 1
ATOM 1424 O O . GLU A 1 185 ? -10.263 20.561 23.686 1.00 83.62 185 GLU A O 1
ATOM 1429 N N . ARG A 1 186 ? -9.098 22.063 24.867 1.00 88.50 186 ARG A N 1
ATOM 1430 C CA . ARG A 1 186 ? -10.041 22.111 26.001 1.00 88.50 186 ARG A CA 1
ATOM 1431 C C . ARG A 1 186 ? -10.384 20.719 26.562 1.00 88.50 186 ARG A C 1
ATOM 1433 O O . ARG A 1 186 ? -11.493 20.494 27.039 1.00 88.50 186 ARG A O 1
ATOM 1440 N N . GLY A 1 187 ? -9.441 19.779 26.498 1.00 85.50 187 GLY A N 1
ATOM 1441 C CA . GLY A 1 187 ? -9.635 18.413 26.980 1.00 85.50 187 GLY A CA 1
ATOM 1442 C C . GLY A 1 187 ? -10.436 17.509 26.039 1.00 85.50 187 GLY A C 1
ATOM 1443 O O . GLY A 1 187 ? -11.010 16.525 26.521 1.00 85.50 187 GLY A O 1
ATOM 1444 N N . ARG A 1 188 ? -10.487 17.817 24.730 1.00 87.62 188 ARG A N 1
ATOM 1445 C CA . ARG A 1 188 ? -11.136 16.970 23.715 1.00 87.62 188 ARG A CA 1
ATOM 1446 C C . ARG A 1 188 ? -10.633 15.531 23.817 1.00 87.62 188 ARG A C 1
ATOM 1448 O O . ARG A 1 188 ? -9.431 15.291 23.927 1.00 87.62 188 ARG A O 1
ATOM 1455 N N . LEU A 1 189 ? -11.574 14.588 23.828 1.00 90.81 189 LEU A N 1
ATOM 1456 C CA . LEU A 1 189 ? -11.304 13.160 23.966 1.00 90.81 189 LEU A CA 1
ATOM 1457 C C . LEU A 1 189 ? -11.145 12.518 22.587 1.00 90.81 189 LEU A C 1
ATOM 1459 O O . LEU A 1 189 ? -12.034 12.617 21.747 1.00 90.81 189 LEU A O 1
ATOM 1463 N N . TYR A 1 190 ? -10.039 11.809 22.411 1.00 91.69 190 TYR A N 1
ATOM 1464 C CA . TYR A 1 190 ? -9.749 10.938 21.285 1.00 91.69 190 TYR A CA 1
ATOM 1465 C C . TYR A 1 190 ? -9.757 9.498 21.774 1.00 91.69 190 TYR A C 1
ATOM 1467 O O . TYR A 1 190 ? -9.210 9.197 22.836 1.00 91.69 190 TYR A O 1
ATOM 1475 N N . ILE A 1 191 ? -10.366 8.610 20.994 1.00 92.62 191 ILE A N 1
ATOM 1476 C CA . ILE A 1 191 ? -10.376 7.178 21.280 1.00 92.62 191 ILE A CA 1
ATOM 1477 C C . ILE A 1 191 ? -9.836 6.444 20.059 1.00 92.62 191 ILE A C 1
ATOM 1479 O O . ILE A 1 191 ? -10.427 6.497 18.982 1.00 92.62 191 ILE A O 1
ATOM 1483 N N . LEU A 1 192 ? -8.715 5.748 20.233 1.00 90.31 192 LEU A N 1
ATOM 1484 C CA . LEU A 1 192 ? -8.211 4.797 19.253 1.00 90.31 192 LEU A CA 1
ATOM 1485 C C . LEU A 1 192 ? -8.873 3.438 19.502 1.00 90.31 192 LEU A C 1
ATOM 1487 O O . LEU A 1 192 ? -8.769 2.879 20.595 1.00 90.31 192 LEU A O 1
ATOM 1491 N N . TYR A 1 193 ? -9.542 2.918 18.476 1.00 87.69 193 TYR A N 1
ATOM 1492 C CA . TYR A 1 193 ? -10.140 1.585 18.466 1.00 87.69 193 TYR A CA 1
ATOM 1493 C C . TYR A 1 193 ? -9.120 0.606 17.889 1.00 87.69 193 TYR A C 1
ATOM 1495 O O . TYR A 1 193 ? -9.020 0.440 16.675 1.00 87.69 193 TYR A O 1
ATOM 1503 N N . ASP A 1 194 ? -8.327 0.004 18.769 1.00 84.75 194 ASP A N 1
ATOM 1504 C CA . ASP A 1 194 ? -7.246 -0.905 18.404 1.00 84.75 194 ASP A CA 1
ATOM 1505 C C . ASP A 1 194 ? -7.742 -2.354 18.283 1.00 84.75 194 ASP A C 1
ATOM 1507 O O . ASP A 1 194 ? -8.600 -2.825 19.043 1.00 84.75 194 ASP A O 1
ATOM 1511 N N . ILE A 1 195 ? -7.182 -3.070 17.313 1.00 83.06 195 ILE A N 1
ATOM 1512 C CA . ILE A 1 195 ? -7.459 -4.481 17.062 1.00 83.06 195 ILE A CA 1
ATOM 1513 C C . ILE A 1 195 ? -6.460 -5.290 17.872 1.00 83.06 195 ILE A C 1
ATOM 1515 O O . ILE A 1 195 ? -5.300 -5.420 17.496 1.00 83.06 195 ILE A O 1
ATOM 1519 N N . ASN A 1 196 ? -6.915 -5.858 18.985 1.00 70.38 196 ASN A N 1
ATOM 1520 C CA . ASN A 1 196 ? -6.050 -6.600 19.901 1.00 70.38 196 ASN A CA 1
ATOM 1521 C C . ASN A 1 196 ? -6.332 -8.113 19.896 1.00 70.38 196 ASN A C 1
ATOM 1523 O O . ASN A 1 196 ? -6.217 -8.778 20.923 1.00 70.38 196 ASN A O 1
ATOM 1527 N N . GLY A 1 197 ? -6.739 -8.669 18.754 1.00 63.66 197 GLY A N 1
ATOM 1528 C CA . GLY A 1 197 ? -7.041 -10.093 18.628 1.00 63.66 197 GLY A CA 1
ATOM 1529 C C . GLY A 1 197 ? -6.875 -10.608 17.198 1.00 63.66 197 GLY A C 1
ATOM 1530 O O . GLY A 1 197 ? -6.975 -9.817 16.260 1.00 63.66 197 GLY A O 1
ATOM 1531 N N . PRO A 1 198 ? -6.643 -11.922 17.026 1.00 58.25 198 PRO A N 1
ATOM 1532 C CA . PRO A 1 198 ? -6.332 -12.529 15.729 1.00 58.25 198 PRO A CA 1
ATOM 1533 C C . PRO A 1 198 ? -7.483 -12.453 14.715 1.00 58.25 198 PRO A C 1
ATOM 1535 O O . PRO A 1 198 ? -7.233 -12.577 13.519 1.00 58.25 198 PRO A O 1
ATOM 1538 N N . ASP A 1 199 ? -8.713 -12.216 15.184 1.00 66.81 199 ASP A N 1
ATOM 1539 C CA . ASP A 1 199 ? -9.930 -12.251 14.362 1.00 66.81 199 ASP A CA 1
ATOM 1540 C C . ASP A 1 199 ? -10.527 -10.857 14.085 1.00 66.81 199 ASP A C 1
ATOM 1542 O O . ASP A 1 199 ? -11.584 -10.730 13.460 1.00 66.81 199 ASP A O 1
ATOM 1546 N N . GLY A 1 200 ? -9.874 -9.792 14.568 1.00 63.31 200 GLY A N 1
ATOM 1547 C CA . GLY A 1 200 ? -10.280 -8.422 14.272 1.00 63.31 200 GLY A CA 1
ATOM 1548 C C . GLY A 1 200 ? -9.661 -7.913 12.974 1.00 63.31 200 GLY A C 1
ATOM 1549 O O . GLY A 1 200 ? -8.50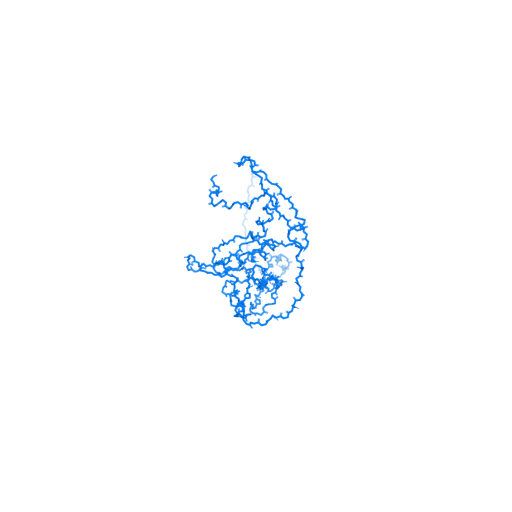5 -8.192 12.661 1.00 63.31 200 GLY A O 1
ATOM 1550 N N . CYS A 1 201 ? -10.431 -7.136 12.219 1.00 71.12 201 CYS A N 1
ATOM 1551 C CA . CYS A 1 201 ? -10.002 -6.535 10.959 1.00 71.12 201 CYS A CA 1
ATOM 1552 C C . CYS A 1 201 ? -10.179 -5.020 11.009 1.00 71.12 201 CYS A C 1
ATOM 1554 O O . CYS A 1 201 ? -11.075 -4.525 11.696 1.00 71.12 201 CYS A O 1
ATOM 1556 N N . LEU A 1 202 ? -9.314 -4.275 10.306 1.00 69.69 202 LEU A N 1
ATOM 1557 C CA . LEU A 1 202 ? -9.472 -2.824 10.233 1.00 69.69 202 LEU A CA 1
ATOM 1558 C C . LEU A 1 202 ? -10.742 -2.500 9.458 1.00 69.69 202 LEU A C 1
ATOM 1560 O O . LEU A 1 202 ? -11.056 -3.113 8.435 1.00 69.69 202 LEU A O 1
ATOM 1564 N N . ASN A 1 203 ? -11.457 -1.517 9.986 1.00 75.56 203 ASN A N 1
ATOM 1565 C CA . ASN A 1 203 ? -12.698 -1.031 9.423 1.00 75.56 203 ASN A CA 1
ATOM 1566 C C . ASN A 1 203 ? -12.413 -0.141 8.219 1.00 75.56 203 ASN A C 1
ATOM 1568 O O . ASN A 1 203 ? -11.483 0.668 8.242 1.00 75.56 203 ASN A O 1
ATOM 1572 N N . ASP A 1 204 ? -13.255 -0.237 7.191 1.00 69.94 204 ASP A N 1
ATOM 1573 C CA . ASP A 1 204 ? -13.290 0.802 6.168 1.00 69.94 204 ASP A CA 1
ATOM 1574 C C . ASP A 1 204 ? -13.785 2.134 6.763 1.00 69.94 204 ASP A C 1
ATOM 1576 O O . ASP A 1 204 ? -14.332 2.189 7.868 1.00 69.94 204 ASP A O 1
ATOM 1580 N N . PHE A 1 205 ? -13.589 3.234 6.030 1.00 73.12 205 PHE A N 1
ATOM 1581 C CA . PHE A 1 205 ? -13.953 4.573 6.507 1.00 73.12 205 PHE A CA 1
ATOM 1582 C C . PHE A 1 205 ? -15.427 4.669 6.923 1.00 73.12 205 PHE A C 1
ATOM 1584 O O . PHE A 1 205 ? -15.754 5.293 7.932 1.00 73.12 205 PHE A O 1
ATOM 1591 N N . LYS A 1 206 ? -16.328 4.038 6.158 1.00 76.31 206 LYS A N 1
ATOM 1592 C CA . LYS A 1 206 ? -17.763 4.074 6.442 1.00 76.31 206 LYS A CA 1
ATOM 1593 C C . LYS A 1 206 ? -18.066 3.362 7.760 1.00 76.31 206 LYS A C 1
ATOM 1595 O O . LYS A 1 206 ? -18.755 3.921 8.603 1.00 76.31 206 LYS A O 1
ATOM 1600 N N . THR A 1 207 ? -17.527 2.167 7.944 1.00 78.94 207 THR A N 1
ATOM 1601 C CA . THR A 1 207 ? -17.711 1.344 9.140 1.00 78.94 207 THR A CA 1
ATOM 1602 C C . THR A 1 207 ? -17.085 2.012 10.358 1.00 78.94 207 THR A C 1
ATOM 1604 O O . THR A 1 207 ? -17.720 2.085 11.404 1.00 78.94 207 THR A O 1
ATOM 1607 N N . ALA A 1 208 ? -15.885 2.585 10.220 1.00 83.44 208 ALA A N 1
ATOM 1608 C CA . ALA A 1 208 ? -15.242 3.350 11.284 1.00 83.44 208 ALA A CA 1
ATOM 1609 C C . ALA A 1 208 ? -16.101 4.554 11.707 1.00 83.44 208 ALA A C 1
ATOM 1611 O O . ALA A 1 208 ? -16.321 4.766 12.896 1.00 83.44 208 ALA A O 1
ATOM 1612 N N . ARG A 1 209 ? -16.664 5.291 10.740 1.00 85.31 209 ARG A N 1
ATOM 1613 C CA . ARG A 1 209 ? -17.592 6.398 11.007 1.00 85.31 209 ARG A CA 1
ATOM 1614 C C . ARG A 1 209 ? -18.859 5.936 11.716 1.00 85.31 209 ARG A C 1
ATOM 1616 O O . ARG A 1 209 ? -19.285 6.587 12.663 1.00 85.31 209 ARG A O 1
ATOM 1623 N N . ASP A 1 210 ? -19.450 4.835 11.269 1.00 88.00 210 ASP A N 1
ATOM 1624 C CA . ASP A 1 210 ? -20.683 4.299 11.843 1.00 88.00 210 ASP A CA 1
ATOM 1625 C C . ASP A 1 210 ? -20.443 3.775 13.280 1.00 88.00 210 ASP A C 1
ATOM 1627 O O . ASP A 1 210 ? -21.297 3.947 14.148 1.00 88.00 210 ASP A O 1
ATOM 1631 N N . ILE A 1 211 ? -19.261 3.215 13.572 1.00 87.12 211 ILE A N 1
ATOM 1632 C CA . ILE A 1 211 ? -18.840 2.821 14.930 1.00 87.12 211 ILE A CA 1
ATOM 1633 C C . ILE A 1 211 ? -18.637 4.043 15.827 1.00 87.12 211 ILE A C 1
ATOM 1635 O O . ILE A 1 211 ? -19.156 4.062 16.942 1.00 87.12 211 ILE A O 1
ATOM 1639 N N . CYS A 1 212 ? -17.937 5.077 15.348 1.00 91.12 212 CYS A N 1
ATOM 1640 C CA . CYS A 1 212 ? -17.815 6.332 16.089 1.00 91.12 212 CYS A CA 1
ATOM 1641 C C . CYS A 1 212 ? -19.203 6.908 16.393 1.00 91.12 212 CYS A C 1
ATOM 1643 O O . CYS A 1 212 ? -19.500 7.195 17.550 1.00 91.12 212 CYS A O 1
ATOM 1645 N N . ALA A 1 213 ? -20.088 6.974 15.395 1.00 91.81 213 ALA A N 1
ATOM 1646 C CA . ALA A 1 213 ? -21.445 7.488 15.562 1.00 91.81 213 ALA A CA 1
ATOM 1647 C C . ALA A 1 213 ? -22.267 6.669 16.573 1.00 91.81 213 ALA A C 1
ATOM 1649 O O . ALA A 1 213 ? -22.979 7.248 17.395 1.00 91.81 213 ALA A O 1
ATOM 1650 N N . LYS A 1 214 ? -22.138 5.334 16.563 1.00 89.56 214 LYS A N 1
ATOM 1651 C CA . LYS A 1 214 ? -22.759 4.434 17.552 1.00 89.56 214 LYS A CA 1
ATOM 1652 C C . LYS A 1 214 ? -22.323 4.770 18.981 1.00 89.56 214 LYS A C 1
ATOM 1654 O O . LYS A 1 214 ? -23.161 4.796 19.880 1.00 89.56 214 LYS A O 1
ATOM 1659 N N . ASP A 1 215 ? -21.047 5.092 19.170 1.00 89.81 215 ASP A N 1
ATOM 1660 C CA . ASP A 1 215 ? -20.477 5.505 20.456 1.00 89.81 215 ASP A CA 1
ATOM 1661 C C . ASP A 1 215 ? -20.670 7.010 20.749 1.00 89.81 215 ASP A C 1
ATOM 1663 O O . ASP A 1 215 ? -20.132 7.523 21.729 1.00 89.81 215 ASP A O 1
ATOM 1667 N N . LYS A 1 216 ? -21.480 7.718 19.944 1.00 92.00 216 LYS A N 1
ATOM 1668 C CA . LYS A 1 216 ? -21.737 9.171 20.032 1.00 92.00 216 LYS A CA 1
ATOM 1669 C C . LYS A 1 216 ? -20.474 10.026 19.873 1.00 92.00 216 LYS A C 1
ATOM 1671 O O . LYS A 1 216 ? -20.364 11.107 20.448 1.00 92.00 216 LYS A O 1
ATOM 1676 N N . LEU A 1 217 ? -19.535 9.532 19.078 1.00 91.81 217 LEU A N 1
ATOM 1677 C CA . LEU A 1 217 ? -18.312 10.199 18.657 1.00 91.81 217 LEU A CA 1
ATOM 1678 C C . LEU A 1 217 ? -18.379 10.513 17.158 1.00 91.81 217 LEU A C 1
ATOM 1680 O O . LEU A 1 217 ? -19.204 9.985 16.413 1.00 91.81 217 LEU A O 1
ATOM 1684 N N . GLU A 1 218 ? -17.456 11.346 16.704 1.00 91.25 218 GLU A N 1
ATOM 1685 C CA . GLU A 1 218 ? -17.175 11.573 15.289 1.00 91.25 218 GLU A CA 1
ATOM 1686 C C . GLU A 1 218 ? -15.794 11.009 14.941 1.00 91.25 218 GLU A C 1
ATOM 1688 O O . GLU A 1 218 ? -14.949 10.832 15.823 1.00 91.25 218 GLU A O 1
ATOM 1693 N N . LEU A 1 219 ? -15.553 10.708 13.660 1.00 89.19 219 LEU A N 1
ATOM 1694 C CA . LEU A 1 219 ? -14.187 10.424 13.220 1.00 89.19 219 LEU A CA 1
ATOM 1695 C C . LEU A 1 219 ? -13.334 11.671 13.443 1.00 89.19 219 LEU A C 1
ATOM 1697 O O . LEU A 1 219 ? -13.759 12.774 13.099 1.00 89.19 219 LEU A O 1
ATOM 1701 N N . ALA A 1 220 ? -12.139 11.478 14.002 1.00 86.56 220 ALA A N 1
ATOM 1702 C CA . ALA A 1 220 ? -11.221 12.576 14.256 1.00 86.56 220 ALA A CA 1
ATOM 1703 C C . ALA A 1 220 ? -10.951 13.345 12.947 1.00 86.56 220 ALA A C 1
ATOM 1705 O O . ALA A 1 220 ? -10.612 12.712 11.940 1.00 86.56 220 ALA A O 1
ATOM 1706 N N . PRO A 1 221 ? -11.118 14.680 12.937 1.00 79.44 221 PRO A N 1
ATOM 1707 C CA . PRO A 1 221 ? -10.815 15.479 11.762 1.00 79.44 221 PRO A CA 1
ATOM 1708 C C . PRO A 1 221 ? -9.321 15.383 11.450 1.00 79.44 221 PRO A C 1
ATOM 1710 O O . PRO A 1 221 ? -8.480 15.365 12.351 1.00 79.44 221 PRO A O 1
ATOM 1713 N N . GLN A 1 222 ? -8.995 15.318 10.162 1.00 62.66 222 GLN A N 1
ATOM 1714 C CA . GLN A 1 222 ? -7.626 15.494 9.709 1.00 62.66 222 GLN A CA 1
ATOM 1715 C C . GLN A 1 222 ? -7.340 17.000 9.714 1.00 62.66 222 GLN A C 1
ATOM 1717 O O . GLN A 1 222 ? -7.780 17.722 8.824 1.00 62.66 222 GLN A O 1
ATOM 1722 N N . ASP A 1 223 ? -6.672 17.493 10.756 1.00 56.69 223 ASP A N 1
ATOM 1723 C CA . ASP A 1 223 ? -6.231 18.887 10.795 1.00 56.69 223 ASP A CA 1
ATOM 1724 C C . ASP A 1 223 ? -5.027 19.055 9.857 1.00 56.69 223 ASP A C 1
ATOM 1726 O O . ASP A 1 223 ? -3.873 18.910 10.258 1.00 56.69 223 ASP A O 1
ATOM 1730 N N . ASP A 1 224 ? -5.285 19.428 8.604 1.00 47.88 224 ASP A N 1
ATOM 1731 C CA . ASP A 1 224 ? -4.245 19.763 7.616 1.00 47.88 224 ASP A CA 1
ATOM 1732 C C . ASP A 1 224 ? -3.488 21.073 7.954 1.00 47.88 224 ASP A C 1
ATOM 1734 O O . ASP A 1 224 ? -2.719 21.585 7.145 1.00 47.88 224 ASP A O 1
ATOM 1738 N N . SER A 1 225 ? -3.708 21.664 9.136 1.00 47.50 225 SER A N 1
ATOM 1739 C CA . SER A 1 225 ? -3.281 23.036 9.453 1.00 47.50 225 SER A CA 1
ATOM 1740 C C . SER A 1 225 ? -2.532 23.226 10.776 1.00 47.50 225 SER A C 1
ATOM 1742 O O . SER A 1 225 ? -2.315 24.364 11.189 1.00 47.50 225 SER A O 1
ATOM 1744 N N . LYS A 1 226 ? -2.046 22.159 11.422 1.00 45.00 226 LYS A N 1
ATOM 1745 C CA . LYS A 1 226 ? -1.096 22.290 12.546 1.00 45.00 226 LYS A CA 1
ATOM 1746 C C . LYS A 1 226 ? 0.039 21.272 12.482 1.00 45.00 226 LYS A C 1
ATOM 1748 O O . LYS A 1 226 ? 0.338 20.582 13.453 1.00 45.00 226 LYS A O 1
ATOM 1753 N N . SER A 1 227 ? 0.729 21.211 11.346 1.00 38.34 227 SER A N 1
ATOM 1754 C CA . SER A 1 227 ? 2.136 20.817 11.370 1.00 38.34 227 SER A CA 1
ATOM 1755 C C . SER A 1 227 ? 2.907 21.902 12.128 1.00 38.34 227 SER A C 1
ATOM 1757 O O . SER A 1 227 ? 3.139 22.972 11.577 1.00 38.34 227 SER A O 1
ATOM 1759 N N . LEU A 1 228 ? 3.199 21.634 13.403 1.00 38.88 228 LEU A N 1
ATOM 1760 C CA . LEU A 1 228 ? 4.283 22.214 14.207 1.00 38.88 228 LEU A CA 1
ATOM 1761 C C . LEU A 1 228 ? 4.738 23.624 13.781 1.00 38.88 228 LEU A C 1
ATOM 1763 O O . LEU A 1 228 ? 5.634 23.770 12.950 1.00 38.88 228 LEU A O 1
ATOM 1767 N N . ALA A 1 229 ? 4.142 24.639 14.407 1.00 34.41 229 ALA A N 1
ATOM 1768 C CA . ALA A 1 229 ? 4.870 25.858 14.748 1.00 34.41 229 ALA A CA 1
ATOM 1769 C C . ALA A 1 229 ? 5.381 25.716 16.186 1.00 34.41 229 ALA A C 1
ATOM 1771 O O . ALA A 1 229 ? 4.616 25.155 17.010 1.00 34.41 229 ALA A O 1
#

Radius of gyration: 30.93 Å; Cα contacts (8 Å, |Δi|>4): 307; chains: 1; bounding box: 110×47×50 Å

Foldseek 3Di:
DDDDDDDDDDDDDDDDDDDDDDPDPDPPPPPPVPQEADDLLPDPFPWDWDQQVVQVGWIKIWGHDDDPRHWFFFQVSQQVNLVVVQWGFQAPPDLSSLVRVLQVQQVVQFKEFHDDDDPDPQWGWIAGNNSDIDTDGRGDRGITMTTHDDDDPDDDDDDDPDDDLAADDLLPDDFDWDWDFDVVVVRDIDIDRHDPDPRHGDDDPVSVQVSCVVVVHGDDDDCPPDPDD

Nearest PDB structures (foldseek):
  6inn-assembly2_B  TM=7.357E-01  e=1.850E-04  Homo sapiens
  6inn-assembly1_A  TM=7.332E-01  e=2.514E-04  Homo sapiens
  6inn-assembly4_D  TM=7.357E-01  e=4.941E-04  Homo sapiens
  6ino-assembly1_A  TM=7.090E-01  e=3.750E-03  Homo sapiens
  6inn-assembly3_C  TM=4.722E-01  e=2.843E-04  Homo sapiens

Solvent-accessible surface area (backbone atoms only — not comparable to full-atom values): 14548 Å² total; per-residue (Å²): 140,89,88,80,89,82,84,87,87,89,81,82,83,93,80,86,86,88,88,82,90,86,90,87,88,80,80,77,78,78,74,72,73,76,74,68,62,51,58,79,88,72,49,86,56,44,72,46,78,46,60,34,68,96,58,82,48,43,45,32,35,38,46,40,75,81,54,96,49,53,64,60,38,27,47,67,58,42,41,51,51,18,45,75,72,67,23,35,44,29,41,60,89,35,72,69,42,43,53,51,49,32,61,63,26,35,82,64,64,36,44,28,42,31,34,73,90,60,96,50,89,70,45,33,41,29,33,39,33,86,52,49,79,46,77,40,64,38,77,49,68,33,36,33,32,28,24,56,59,81,70,68,100,77,71,77,86,75,81,87,80,88,80,70,84,69,59,52,59,77,94,74,52,85,54,46,74,46,79,45,65,40,70,91,59,83,48,44,77,44,73,45,78,39,76,83,52,98,47,57,65,87,65,54,73,68,55,46,38,52,53,26,46,73,73,76,43,69,68,81,78,83,72,91,79,68,82,80,130

Sequence (229 aa):
MATSRSLAPCHRPATTAAMLLLFLALLGTSLRVSRACVDPSTYPYKKIEYRNPAERGRLYILYDINGPDGCLNDFKTAKDICAKHKLELAPQDDSKSLAAVRQLVTSRRVTSWLDGKTSEPGLCHLMSQEGFVHEQGCNQPVRFVCRAVAAPASAPPSPPSQLSQACVDPFTYAYKKIEYRNPAERGRLYILYDINGPDGCLNDFKTARDICAKDKLELAPQDDSKSLA

Mean predicted aligned error: 17.35 Å

Secondary structure (DSSP, 8-state):
---------------------SS-----------PPPPPTTT---EEEEEEEGGGTTEEEEEEE--STT---B-HHHHHHHHHHTTEEEPBSS-HHHHHHHHHHHHTTT--EEEBS--SSTTEEEEE-TTS-EEEEETT--BEEEEEEPPPPTTPPPPP-------PPPTTT---EEEEEEEGGGTTEEEEEEE--STT--PPPHHHHHHHHHHTT--PPP--TT-S--

InterPro domains:
  IPR016187 C-type lectin fold [SSF56436] (73-148)

pLDDT: mean 76.58, std 20.18, range [30.48, 98.56]

Organism: NCBI:txid51714